Protein AF-A0A2E4YD43-F1 (afdb_monomer)

Solvent-accessible surface area (backbone atoms only — not comparable to full-atom values): 19820 Å² total; per-residue (Å²): 136,86,77,84,80,78,84,75,69,77,67,70,71,55,86,90,50,73,43,53,48,44,67,44,98,88,57,30,38,41,36,34,42,79,81,49,29,38,37,33,23,40,55,56,93,93,61,56,29,66,39,36,38,28,40,54,85,70,45,38,37,40,32,39,45,65,56,84,94,61,29,31,31,45,36,38,34,40,78,85,52,32,35,37,35,28,39,85,44,89,84,43,54,62,62,27,39,68,38,38,33,43,37,73,81,54,33,33,40,34,40,39,74,56,88,95,44,54,17,62,39,35,36,38,38,70,90,45,32,30,43,30,33,49,64,55,45,95,59,56,41,71,40,35,38,42,37,64,94,80,40,35,33,37,34,36,40,66,49,98,85,69,48,79,40,70,41,31,39,36,35,30,88,76,13,34,37,34,41,46,43,70,41,79,41,94,48,101,77,67,58,73,40,80,69,50,71,49,81,39,86,45,81,70,45,78,53,91,76,74,81,53,58,58,64,53,54,51,51,50,53,50,51,52,54,53,52,61,55,54,69,73,62,65,76,76,74,92,65,84,72,78,78,77,76,74,63,73,84,77,53,83,72,58,68,80,60,73,86,73,82,84,81,76,94,74,81,92,74,86,88,73,81,80,63,59,67,58,52,52,55,51,54,54,52,57,55,53,54,53,52,55,52,51,53,51,52,51,54,56,50,65,75,64,59,79,86,85,74,82,90,75,90,77,83,90,80,88,77,83,90,80,78,88,82,89,81,87,90,134

Secondary structure (DSSP, 8-state):
-PPPP---------TTS--EEEE-TTS-EEEE-TTS-EEEEESSTTS-EEEEEE-TTS--EEEEES-GGG-EEEEEE-TTS-EEEEE--SS-TTT-EEEEEE-TTS-EEEEES-TTSPEEEEEE-TTS-EEEEESSTT--EEEEEEETTTTEEEEEEE-TTS-EEEEEEEEGGGTEEEEEEEE---STT---EEEEEEEEE---PPPTTSS--HHHHHHHHHHHHHHHHHHH----TT------------TTTTTTTTT-------PPPP---THHHHHHHHHHHHHHHHHHHHHHHHHHHHTTS-------------------------

pLDDT: mean 76.76, std 18.55, range [37.72, 97.31]

Mean predicted aligned error: 15.14 Å

Sequence (330 aa):
MVRPTRNSGSADVDTAAALCRIEMADGTLRVEESDGRVNIYAGPRNQRRRIRSEAANGIEVHFYTGPAPARRYLMSRKDNGTIEFFLPSETYRVNGMRFYSEWPNGRVDVFGGPENRRSCVYSIHPNGHRDHYTGEAGKEVRTRIDLPEDGIVQILARNDCGVEVVEETWLLRQGVRRVHDWKSAGSWRGLPRLAEYKDFAMPKSEPEWVAGSRATKLAALRKEYEQAWKVDVKPDGANTAPTLDLEPILHEREWMHAKGRRRHALLPLPRHPLGVRARKSARKRARLTRRAHAQKQCRTRCARAPTQAKAATRCPRLRPSKSSKSSFGG

Structure (mmCIF, N/CA/C/O backbone):
data_AF-A0A2E4YD43-F1
#
_entry.id   AF-A0A2E4YD43-F1
#
loop_
_atom_site.group_PDB
_atom_site.id
_atom_site.type_symbol
_atom_site.label_atom_id
_atom_site.label_alt_id
_atom_site.label_comp_id
_atom_site.label_asym_id
_atom_site.label_entity_id
_atom_site.label_seq_id
_atom_site.pdbx_PDB_ins_code
_atom_site.Cartn_x
_atom_site.Cartn_y
_atom_site.Cartn_z
_atom_site.occupancy
_atom_site.B_iso_or_equiv
_atom_site.auth_seq_id
_atom_site.auth_comp_id
_atom_site.auth_asym_id
_atom_site.auth_atom_id
_atom_site.pdbx_PDB_model_num
ATOM 1 N N . MET A 1 1 ? -5.548 -15.129 56.585 1.00 49.59 1 MET A N 1
ATOM 2 C CA . MET A 1 1 ? -6.199 -15.675 55.373 1.00 49.59 1 MET A CA 1
ATOM 3 C C . MET A 1 1 ? -6.966 -14.548 54.695 1.00 49.59 1 MET A C 1
ATOM 5 O O . MET A 1 1 ? -7.995 -14.136 55.211 1.00 49.59 1 MET A O 1
ATOM 9 N N . VAL A 1 2 ? -6.428 -13.988 53.611 1.00 43.28 2 VAL A N 1
ATOM 10 C CA . VAL A 1 2 ? -7.074 -12.903 52.852 1.00 43.28 2 VAL A CA 1
ATOM 11 C C . VAL A 1 2 ? -8.029 -13.546 51.847 1.00 43.28 2 VAL A C 1
ATOM 13 O O . VAL A 1 2 ? -7.603 -14.356 51.028 1.00 43.28 2 VAL A O 1
ATOM 16 N N . ARG A 1 3 ? -9.329 -13.253 51.957 1.00 44.12 3 ARG A N 1
ATOM 17 C CA . ARG A 1 3 ? -10.341 -13.735 51.007 1.00 44.12 3 ARG A CA 1
ATOM 18 C C . ARG A 1 3 ? -10.212 -12.948 49.695 1.00 44.12 3 ARG A C 1
ATOM 20 O O . ARG A 1 3 ? -10.135 -11.723 49.764 1.00 44.12 3 ARG A O 1
ATOM 27 N N . PRO A 1 4 ? -10.219 -13.600 48.520 1.00 50.28 4 PRO A N 1
ATOM 28 C CA . PRO A 1 4 ? -10.263 -12.889 47.250 1.00 50.28 4 PRO A CA 1
ATOM 29 C C . PRO A 1 4 ? -11.614 -12.178 47.117 1.00 50.28 4 PRO A C 1
ATOM 31 O O . PRO A 1 4 ? -12.674 -12.802 47.212 1.00 50.28 4 PRO A O 1
ATOM 34 N N . THR A 1 5 ? -11.580 -10.862 46.929 1.00 47.81 5 THR A N 1
ATOM 35 C CA . THR A 1 5 ? -12.753 -10.057 46.595 1.00 47.81 5 THR A CA 1
ATOM 36 C C . THR A 1 5 ? -13.235 -10.446 45.202 1.00 47.81 5 THR A C 1
ATOM 38 O O . THR A 1 5 ? -12.522 -10.347 44.205 1.00 47.81 5 THR A O 1
ATOM 41 N N . ARG A 1 6 ? -14.461 -10.963 45.147 1.00 46.56 6 ARG A N 1
ATOM 42 C CA . ARG A 1 6 ? -15.144 -11.354 43.918 1.00 46.56 6 ARG A CA 1
ATOM 43 C C . ARG A 1 6 ? -15.565 -10.062 43.211 1.00 46.56 6 ARG A C 1
ATOM 45 O O . ARG A 1 6 ? -16.526 -9.432 43.634 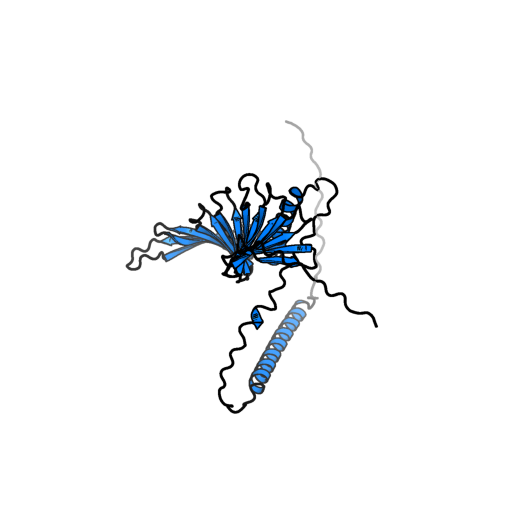1.00 46.56 6 ARG A O 1
ATOM 52 N N . ASN A 1 7 ? -14.830 -9.652 42.178 1.00 42.38 7 ASN A N 1
ATOM 53 C CA . ASN A 1 7 ? -15.243 -8.561 41.292 1.00 42.38 7 ASN A CA 1
ATOM 54 C C . ASN A 1 7 ? -16.511 -8.994 40.540 1.00 42.38 7 ASN A C 1
ATOM 56 O O . ASN A 1 7 ? -16.444 -9.680 39.522 1.00 42.38 7 ASN A O 1
ATOM 60 N N . SER A 1 8 ? -17.675 -8.647 41.083 1.00 50.16 8 SER A N 1
ATOM 61 C CA . SER A 1 8 ? -18.975 -8.796 40.438 1.00 50.16 8 SER A CA 1
ATOM 62 C C . SER A 1 8 ? -19.184 -7.624 39.481 1.00 50.16 8 SER A C 1
ATOM 64 O O . SER A 1 8 ? -19.692 -6.579 39.885 1.00 50.16 8 SER A O 1
ATOM 66 N N . GLY A 1 9 ? -18.769 -7.771 38.222 1.00 54.00 9 GLY A N 1
ATOM 67 C CA . GLY A 1 9 ? -19.248 -6.875 37.169 1.00 54.00 9 GLY A CA 1
ATOM 68 C C . GLY A 1 9 ? -20.772 -6.995 37.088 1.00 54.00 9 GLY A C 1
ATOM 69 O O . GLY A 1 9 ? -21.282 -8.100 36.900 1.00 54.00 9 GLY A O 1
ATOM 70 N N . SER A 1 10 ? -21.503 -5.899 37.306 1.00 55.56 10 SER A N 1
ATOM 71 C CA . SER A 1 10 ? -22.963 -5.884 37.185 1.00 55.56 10 SER A CA 1
ATOM 72 C C . SER A 1 10 ? -23.345 -5.904 35.708 1.00 55.56 10 SER A C 1
ATOM 74 O O . SER A 1 10 ? -23.049 -4.964 34.971 1.00 55.56 10 SER A O 1
ATOM 76 N N . ALA A 1 11 ? -23.993 -6.978 35.268 1.00 55.88 11 ALA A N 1
ATOM 77 C CA . ALA A 1 11 ? -24.622 -7.037 33.958 1.00 55.88 11 ALA A CA 1
ATOM 78 C C . ALA A 1 11 ? -26.039 -6.454 34.072 1.00 55.88 11 ALA A C 1
ATOM 80 O O . ALA A 1 11 ? -26.976 -7.170 34.420 1.00 55.88 11 ALA A O 1
ATOM 81 N N . ASP A 1 12 ? -26.191 -5.155 33.812 1.00 56.50 12 ASP A N 1
ATOM 82 C CA . ASP A 1 12 ? -27.512 -4.549 33.628 1.00 56.50 12 ASP A CA 1
ATOM 83 C C . ASP A 1 12 ? -28.036 -4.976 32.249 1.00 56.50 12 ASP A C 1
ATOM 85 O O . ASP A 1 12 ? -27.592 -4.477 31.210 1.00 56.50 12 ASP A O 1
ATOM 89 N N . VAL A 1 13 ? -28.938 -5.959 32.230 1.00 53.41 13 VAL A N 1
ATOM 90 C CA . VAL A 1 13 ? -29.589 -6.440 31.006 1.00 53.41 13 VAL A CA 1
ATOM 91 C C . VAL A 1 13 ? -30.807 -5.555 30.734 1.00 53.41 13 VAL A C 1
ATOM 93 O O . VAL A 1 13 ? -31.875 -5.760 31.306 1.00 53.41 13 VAL A O 1
ATOM 96 N N . ASP A 1 14 ? -30.655 -4.556 29.861 1.00 55.62 14 ASP A N 1
ATOM 97 C CA . ASP A 1 14 ? -31.784 -3.791 29.316 1.00 55.62 14 ASP A CA 1
ATOM 98 C C . ASP A 1 14 ? -32.603 -4.708 28.386 1.00 55.62 14 ASP A C 1
ATOM 100 O O . ASP A 1 14 ? -32.321 -4.836 27.199 1.00 55.62 14 ASP A O 1
ATOM 104 N N . THR A 1 15 ? -33.633 -5.366 28.919 1.00 57.47 15 THR A N 1
ATOM 105 C CA . THR A 1 15 ? -34.428 -6.405 28.225 1.00 57.47 15 THR A CA 1
ATOM 106 C C . THR A 1 15 ? -35.133 -5.949 26.930 1.00 57.47 15 THR A C 1
ATOM 108 O O . THR A 1 15 ? -35.642 -6.783 26.188 1.00 57.47 15 THR A O 1
ATOM 111 N N . ALA A 1 16 ? -35.180 -4.646 26.631 1.00 60.47 16 ALA A N 1
ATOM 112 C CA . ALA A 1 16 ? -35.880 -4.098 25.462 1.00 60.47 16 ALA A CA 1
ATOM 113 C C . ALA A 1 16 ? -35.041 -4.078 24.167 1.00 60.47 16 ALA A C 1
ATOM 115 O O . ALA A 1 16 ? -35.589 -3.932 23.077 1.00 60.47 16 ALA A O 1
ATOM 116 N N . ALA A 1 17 ? -33.725 -4.257 24.260 1.00 60.78 17 ALA A N 1
ATOM 117 C CA . ALA A 1 17 ? -32.849 -4.459 23.114 1.00 60.78 17 ALA A CA 1
ATOM 118 C C . ALA A 1 17 ? -31.843 -5.522 23.535 1.00 60.78 17 ALA A C 1
ATOM 120 O O . ALA A 1 17 ? -31.172 -5.321 24.538 1.00 60.78 17 ALA A O 1
ATOM 121 N N . ALA A 1 18 ? -31.759 -6.649 22.826 1.00 73.31 18 ALA A N 1
ATOM 122 C CA . ALA A 1 18 ? -30.857 -7.763 23.136 1.00 73.31 18 ALA A CA 1
ATOM 123 C C . ALA A 1 18 ? -29.371 -7.361 22.991 1.00 73.31 18 ALA A C 1
ATOM 125 O O . ALA A 1 18 ? -28.672 -7.808 22.088 1.00 73.31 18 ALA A O 1
ATOM 126 N N . LEU A 1 19 ? -28.917 -6.462 23.861 1.00 86.06 19 LEU A N 1
ATOM 127 C CA . LEU A 1 19 ? -27.582 -5.906 23.942 1.00 86.06 19 LEU A CA 1
ATOM 128 C C . LEU A 1 19 ? -26.945 -6.460 25.208 1.00 86.06 19 LEU A C 1
ATOM 130 O O . LEU A 1 19 ? -27.353 -6.117 26.320 1.00 86.06 19 LEU A O 1
ATOM 134 N N . CYS A 1 20 ? -25.929 -7.302 25.053 1.00 90.00 20 CYS A N 1
ATOM 135 C CA . CYS A 1 20 ? -25.127 -7.713 26.196 1.00 90.00 20 CYS A CA 1
ATOM 136 C C . CYS A 1 20 ? -24.107 -6.610 26.490 1.00 90.00 20 CYS A C 1
ATOM 138 O O . CYS A 1 20 ? -23.292 -6.260 25.633 1.00 90.00 20 CYS A O 1
ATOM 140 N N . ARG A 1 21 ? -24.163 -6.033 27.694 1.00 93.25 21 ARG A N 1
ATOM 141 C CA . ARG A 1 21 ? -23.202 -5.030 28.167 1.00 93.25 21 ARG A CA 1
ATOM 142 C C . ARG A 1 21 ? -22.300 -5.656 29.220 1.00 93.25 21 ARG A C 1
ATOM 144 O O . ARG A 1 21 ? -22.779 -6.131 30.245 1.00 93.25 21 ARG A O 1
ATOM 151 N N . ILE A 1 22 ? -20.996 -5.633 28.966 1.00 94.25 22 ILE A N 1
ATOM 152 C CA . ILE A 1 22 ? -19.981 -6.205 29.850 1.00 94.25 22 ILE A CA 1
ATOM 153 C C . ILE A 1 22 ? -18.945 -5.122 30.141 1.00 94.25 22 ILE A C 1
ATOM 155 O O . ILE A 1 22 ? -18.231 -4.668 29.244 1.00 94.25 22 ILE A O 1
ATOM 159 N N . GLU A 1 23 ? -18.863 -4.693 31.399 1.00 94.50 23 GLU A N 1
ATOM 160 C CA . GLU A 1 23 ? -17.783 -3.822 31.864 1.00 94.50 23 GLU A CA 1
ATOM 161 C C . GLU A 1 23 ? -16.542 -4.664 32.177 1.00 94.50 23 GLU A C 1
ATOM 163 O O . GLU A 1 23 ? -16.602 -5.633 32.936 1.00 94.50 23 GLU A O 1
ATOM 168 N N . MET A 1 24 ? -15.419 -4.318 31.553 1.00 93.19 24 MET A N 1
ATOM 169 C CA . MET A 1 24 ? -14.144 -5.011 31.717 1.00 93.19 24 MET A CA 1
ATOM 170 C C . MET A 1 24 ? -13.334 -4.387 32.864 1.00 93.19 24 MET A C 1
ATOM 172 O O . MET A 1 24 ? -13.547 -3.238 33.253 1.00 93.19 24 MET A O 1
ATOM 176 N N . ALA A 1 25 ? -12.388 -5.148 33.424 1.00 90.44 25 ALA A N 1
ATOM 177 C CA . ALA A 1 25 ? -11.594 -4.723 34.585 1.00 90.44 25 ALA A CA 1
ATOM 178 C C . ALA A 1 25 ? -10.697 -3.498 34.316 1.00 90.44 25 ALA A C 1
ATOM 180 O O . ALA A 1 25 ? -10.315 -2.799 35.249 1.00 90.44 25 ALA A O 1
ATOM 181 N N . ASP A 1 26 ? -10.381 -3.228 33.049 1.00 90.00 26 ASP A N 1
ATOM 182 C CA . ASP A 1 26 ? -9.635 -2.052 32.590 1.00 90.00 26 ASP A CA 1
ATOM 183 C C . ASP A 1 26 ? -10.521 -0.797 32.416 1.00 90.00 26 ASP A C 1
ATOM 185 O O . ASP A 1 26 ? -10.052 0.243 31.951 1.00 90.00 26 ASP A O 1
ATOM 189 N N . GLY A 1 27 ? -11.808 -0.880 32.777 1.00 90.00 27 GLY A N 1
ATOM 190 C CA . GLY A 1 27 ? -12.779 0.208 32.667 1.00 90.00 27 GLY A CA 1
ATOM 191 C C . GLY A 1 27 ? -13.382 0.383 31.271 1.00 90.00 27 GLY A C 1
ATOM 192 O O . GLY A 1 27 ? -14.183 1.301 31.057 1.00 90.00 27 GLY A O 1
ATOM 193 N N . THR A 1 28 ? -13.035 -0.476 30.311 1.00 93.50 28 THR A N 1
ATOM 194 C CA . THR A 1 28 ? -13.671 -0.472 28.992 1.00 93.50 28 THR A CA 1
ATOM 195 C C . THR A 1 28 ? -15.032 -1.175 29.024 1.00 93.50 28 THR A C 1
ATOM 197 O O . THR A 1 28 ? -15.320 -2.014 29.876 1.00 93.50 28 THR A O 1
ATOM 200 N N . LEU A 1 29 ? -15.914 -0.799 28.098 1.00 95.12 29 LEU A N 1
ATOM 201 C CA . LEU A 1 29 ? -17.241 -1.388 27.934 1.00 95.12 29 LEU A CA 1
ATOM 202 C C . LEU A 1 29 ? -17.284 -2.173 26.629 1.00 95.12 29 LEU A C 1
ATOM 204 O O . LEU A 1 29 ? -17.131 -1.589 25.555 1.00 95.12 29 LEU A O 1
ATOM 208 N N . ARG A 1 30 ? -17.570 -3.467 26.726 1.00 95.81 30 ARG A N 1
ATOM 209 C CA . ARG A 1 30 ? -17.915 -4.326 25.595 1.00 95.81 30 ARG A CA 1
ATOM 210 C C . ARG A 1 30 ? -19.437 -4.354 25.448 1.00 95.81 30 ARG A C 1
ATOM 212 O O . ARG A 1 30 ? -20.149 -4.646 26.405 1.00 95.81 30 ARG A O 1
ATOM 219 N N . VAL A 1 31 ? -19.921 -4.022 24.257 1.00 95.31 31 VAL A N 1
ATOM 220 C CA . VAL A 1 31 ? -21.336 -4.090 23.878 1.00 95.31 31 VAL A CA 1
ATOM 221 C C . VAL A 1 31 ? -21.461 -5.073 22.728 1.00 95.31 31 VAL A C 1
ATOM 223 O O . VAL A 1 31 ? -20.879 -4.842 21.668 1.00 95.31 31 VAL A O 1
ATOM 226 N N . GLU A 1 32 ? -22.202 -6.150 22.942 1.00 95.62 32 GLU A N 1
ATOM 227 C CA . GLU A 1 32 ? -22.534 -7.123 21.902 1.00 95.62 32 GLU A CA 1
ATOM 228 C C . GLU A 1 32 ? -23.944 -6.838 21.392 1.00 95.62 32 GLU A C 1
ATOM 230 O O . GLU A 1 32 ? -24.893 -6.778 22.176 1.00 95.62 32 GLU A O 1
ATOM 235 N N . GLU A 1 33 ? -24.057 -6.605 20.089 1.00 94.88 33 GLU A N 1
ATOM 236 C CA . GLU A 1 33 ? -25.322 -6.400 19.391 1.00 94.88 33 GLU A CA 1
ATOM 237 C C . GLU A 1 33 ? -25.958 -7.745 19.016 1.00 94.88 33 GLU A C 1
ATOM 239 O O . GLU A 1 33 ? -25.288 -8.774 18.922 1.00 94.88 33 GLU A O 1
ATOM 244 N N . SER A 1 34 ? -27.271 -7.745 18.780 1.00 92.62 34 SER A N 1
ATOM 245 C CA . SER A 1 34 ? -28.026 -8.957 18.437 1.00 92.62 34 SER A CA 1
ATOM 246 C C . SER A 1 34 ? -27.611 -9.586 17.103 1.00 92.62 34 SER A C 1
ATOM 248 O O . SER A 1 34 ? -27.851 -10.772 16.885 1.00 92.62 34 SER A O 1
ATOM 250 N N . ASP A 1 35 ? -26.973 -8.813 16.222 1.00 92.38 35 ASP A N 1
ATOM 251 C CA . ASP A 1 35 ? -26.389 -9.293 14.968 1.00 92.38 35 ASP A CA 1
ATOM 252 C C . ASP A 1 35 ? -25.016 -9.963 15.163 1.00 92.38 35 ASP A C 1
ATOM 254 O O . ASP A 1 35 ? -24.448 -10.475 14.201 1.00 92.38 35 ASP A O 1
ATOM 258 N N . GLY A 1 36 ? -24.492 -9.984 16.394 1.00 93.38 36 GLY A N 1
ATOM 259 C CA . GLY A 1 36 ? -23.189 -10.529 16.759 1.00 93.38 36 GLY A CA 1
ATOM 260 C C . GLY A 1 36 ? -22.041 -9.522 16.674 1.00 93.38 36 GLY A C 1
ATOM 261 O O . GLY A 1 36 ? -20.907 -9.882 16.995 1.00 93.38 36 GLY A O 1
ATOM 262 N N . ARG A 1 37 ? -22.279 -8.270 16.255 1.00 95.00 37 ARG A N 1
ATOM 263 C CA . ARG A 1 37 ? -21.234 -7.237 16.265 1.00 95.00 37 ARG A CA 1
ATOM 264 C C . ARG A 1 37 ? -20.813 -6.907 17.686 1.00 95.00 37 ARG A C 1
ATOM 266 O O . ARG A 1 37 ? -21.635 -6.782 18.591 1.00 95.00 37 ARG A O 1
ATOM 273 N N . VAL A 1 38 ? -19.516 -6.688 17.865 1.00 95.69 38 VAL A N 1
ATOM 274 C CA . VAL A 1 38 ? -18.936 -6.338 19.163 1.00 95.69 38 VAL A CA 1
ATOM 275 C C . VAL A 1 38 ? -18.331 -4.950 19.083 1.00 95.69 38 VAL A C 1
ATOM 277 O O . VAL A 1 38 ? -17.386 -4.704 18.339 1.00 95.69 38 VAL A O 1
ATOM 280 N N . ASN A 1 39 ? -18.830 -4.026 19.893 1.00 95.50 39 ASN A N 1
ATOM 281 C CA . ASN A 1 39 ? -18.273 -2.688 20.025 1.00 95.50 39 ASN A CA 1
ATOM 282 C C . ASN A 1 39 ? -17.577 -2.544 21.376 1.00 95.50 39 ASN A C 1
ATOM 284 O O . ASN A 1 39 ? -18.158 -2.831 22.420 1.00 95.50 39 ASN A O 1
ATOM 288 N N . ILE A 1 40 ? -16.343 -2.050 21.366 1.00 95.25 40 ILE A N 1
ATOM 289 C CA . ILE A 1 40 ? -15.571 -1.771 22.577 1.00 95.25 40 ILE A CA 1
ATOM 290 C C . ILE A 1 40 ? -15.428 -0.261 22.722 1.00 95.25 40 ILE A C 1
ATOM 292 O O . ILE A 1 40 ? -14.997 0.442 21.799 1.00 95.25 40 ILE A O 1
ATOM 296 N N . TYR A 1 41 ? -15.780 0.232 23.903 1.00 94.44 41 TYR A N 1
ATOM 297 C CA . TYR A 1 41 ? -15.721 1.635 24.270 1.00 94.44 41 TYR A CA 1
ATOM 298 C C . TYR A 1 41 ? -14.741 1.852 25.421 1.00 94.44 41 TYR A C 1
ATOM 300 O O . TYR A 1 41 ? -14.691 1.056 26.351 1.00 94.44 41 TYR A O 1
ATOM 308 N N . ALA A 1 42 ? -14.013 2.963 25.397 1.00 92.00 42 ALA A N 1
ATOM 309 C CA . ALA A 1 42 ? -13.119 3.379 26.474 1.00 92.00 42 ALA A CA 1
ATOM 310 C C . ALA A 1 42 ? -13.462 4.789 26.964 1.00 92.00 42 ALA A C 1
ATOM 312 O O . ALA A 1 42 ? -14.020 5.594 26.216 1.00 92.00 42 ALA A O 1
ATOM 313 N N . GLY A 1 43 ? -13.094 5.093 28.207 1.00 90.00 43 GLY A N 1
ATOM 314 C CA . GLY A 1 43 ? -13.324 6.385 28.854 1.00 90.00 43 GLY A CA 1
ATOM 315 C C . GLY A 1 43 ? -14.391 6.342 29.958 1.00 90.00 43 GLY A C 1
ATOM 316 O O . GLY A 1 43 ? -15.026 5.305 30.165 1.00 90.00 43 GLY A O 1
ATOM 317 N N . PRO A 1 44 ? -14.593 7.464 30.675 1.00 88.25 44 PRO A N 1
ATOM 318 C CA . PRO A 1 44 ? -15.570 7.573 31.761 1.00 88.25 44 PRO A CA 1
ATOM 319 C C . PRO A 1 44 ? -16.980 7.186 31.306 1.00 88.25 44 PRO A C 1
ATOM 321 O O . PRO A 1 44 ? -17.323 7.416 30.149 1.00 88.25 44 PRO A O 1
ATOM 324 N N . ARG A 1 45 ? -17.825 6.670 32.211 1.00 85.69 45 ARG A N 1
ATOM 325 C CA . ARG A 1 45 ? -19.175 6.134 31.914 1.00 85.69 45 ARG A CA 1
ATOM 326 C C . ARG A 1 45 ? -20.016 7.021 30.978 1.00 85.69 45 ARG A C 1
ATOM 328 O O . ARG A 1 45 ? -20.646 6.499 30.066 1.00 85.69 45 ARG A O 1
ATOM 335 N N . ASN A 1 46 ? -19.938 8.344 31.137 1.00 85.62 46 ASN A N 1
ATOM 336 C CA . ASN A 1 46 ? -20.707 9.329 30.359 1.00 85.62 46 ASN A CA 1
ATOM 337 C C . ASN A 1 46 ? -19.941 9.939 29.166 1.00 85.62 46 ASN A C 1
ATOM 339 O O . ASN A 1 46 ? -20.462 10.795 28.461 1.00 85.62 46 ASN A O 1
ATOM 343 N N . GLN A 1 47 ? -18.692 9.528 28.948 1.00 86.44 47 GLN A N 1
ATOM 344 C CA . GLN A 1 47 ? -17.798 10.007 27.885 1.00 86.44 47 GLN A CA 1
ATOM 345 C C . GLN A 1 47 ? -17.153 8.836 27.125 1.00 86.44 47 GLN A C 1
ATOM 347 O O . GLN A 1 47 ? -16.088 8.970 26.516 1.00 86.44 47 GLN A O 1
ATOM 352 N N . ARG A 1 48 ? -17.794 7.663 27.172 1.00 89.56 48 ARG A N 1
ATOM 353 C CA . ARG A 1 48 ? -17.338 6.452 26.494 1.00 89.56 48 ARG A CA 1
ATOM 354 C C . ARG A 1 48 ? -17.247 6.702 24.988 1.00 89.56 48 ARG A C 1
ATOM 356 O O . ARG A 1 48 ? -18.233 7.011 24.320 1.00 89.56 48 ARG A O 1
ATOM 363 N N . ARG A 1 49 ? -16.053 6.524 24.429 1.00 89.31 49 ARG A N 1
ATOM 364 C CA . ARG A 1 49 ? -15.792 6.578 22.986 1.00 89.31 49 ARG A CA 1
ATOM 365 C C . ARG A 1 49 ? -15.565 5.171 22.458 1.00 89.31 49 ARG A C 1
ATOM 367 O O . ARG A 1 49 ? -14.833 4.403 23.068 1.00 89.31 49 ARG A O 1
ATOM 374 N N . ARG A 1 50 ? -16.178 4.836 21.321 1.00 91.31 50 ARG A N 1
ATOM 375 C CA . ARG A 1 50 ? -15.906 3.579 20.616 1.00 91.31 50 ARG A CA 1
ATOM 376 C C . ARG A 1 50 ? -14.456 3.619 20.155 1.00 91.31 50 ARG A C 1
ATOM 378 O O . ARG A 1 50 ? -14.091 4.557 19.454 1.00 91.31 50 ARG A O 1
ATOM 385 N N . ILE A 1 51 ? -13.668 2.641 20.575 1.00 92.19 51 ILE A N 1
ATOM 386 C CA . ILE A 1 51 ? -12.255 2.495 20.198 1.00 92.19 51 ILE A CA 1
ATOM 387 C C . ILE A 1 5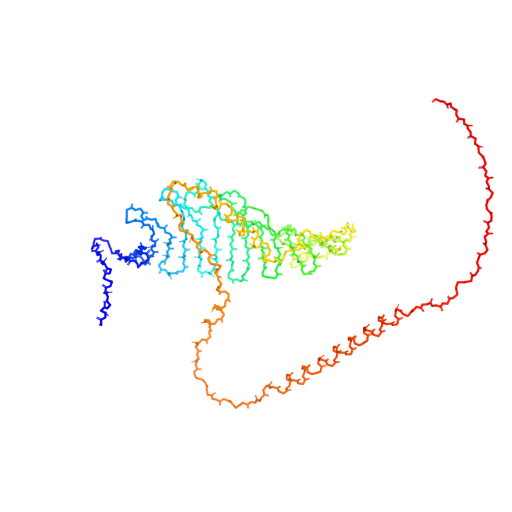1 ? -12.048 1.321 19.246 1.00 92.19 51 ILE A C 1
ATOM 389 O O . ILE A 1 51 ? -11.102 1.328 18.463 1.00 92.19 51 ILE A O 1
ATOM 393 N N . ARG A 1 52 ? -12.954 0.339 19.278 1.00 93.88 52 ARG A N 1
ATOM 394 C CA . ARG A 1 52 ? -12.907 -0.846 18.429 1.00 93.88 52 ARG A CA 1
ATOM 395 C C . ARG A 1 52 ? -14.316 -1.323 18.092 1.00 93.88 52 ARG A C 1
ATOM 397 O O . ARG A 1 52 ? -15.224 -1.206 18.912 1.00 93.88 52 ARG A O 1
ATOM 404 N N . SER A 1 53 ? -14.501 -1.814 16.876 1.00 93.25 53 SER A N 1
ATOM 405 C CA . SER A 1 53 ? -15.735 -2.455 16.415 1.00 93.25 53 SER A CA 1
ATOM 406 C C . SER A 1 53 ? -15.354 -3.701 15.634 1.00 93.25 53 SER A C 1
ATOM 408 O O . SER A 1 53 ? -14.495 -3.627 14.758 1.00 93.25 53 SER A O 1
ATOM 410 N N . GLU A 1 54 ? -15.947 -4.828 15.990 1.00 94.44 54 GLU A N 1
ATOM 411 C CA . GLU A 1 54 ? -15.743 -6.127 15.367 1.00 94.44 54 GLU A CA 1
ATOM 412 C C . GLU A 1 54 ? -17.040 -6.537 14.680 1.00 94.44 54 GLU A C 1
ATOM 414 O O . GLU A 1 54 ? -18.121 -6.470 15.273 1.00 94.44 54 GLU A O 1
ATOM 419 N N . ALA A 1 55 ? -16.935 -6.966 13.427 1.00 92.81 55 ALA A N 1
ATOM 420 C CA . ALA A 1 55 ? -18.052 -7.575 12.727 1.00 92.81 55 ALA A CA 1
ATOM 421 C C . ALA A 1 55 ? -18.463 -8.895 13.399 1.00 92.81 55 ALA A C 1
ATOM 423 O O . ALA A 1 55 ? -17.676 -9.519 14.106 1.00 92.81 55 ALA A O 1
ATOM 424 N N . ALA A 1 56 ? -19.683 -9.355 13.123 1.00 91.56 56 ALA A N 1
ATOM 425 C CA . ALA A 1 56 ? -20.243 -10.575 13.708 1.00 91.56 56 ALA A CA 1
ATOM 426 C C . ALA A 1 56 ? -19.426 -11.846 13.435 1.00 91.56 56 ALA A C 1
ATOM 428 O O . ALA A 1 56 ? -19.434 -12.794 14.214 1.00 91.56 56 ALA A O 1
ATOM 429 N N . ASN A 1 57 ? -18.686 -11.865 12.327 1.00 88.31 57 ASN A N 1
ATOM 430 C CA . ASN A 1 57 ? -17.770 -12.957 12.015 1.00 88.31 57 ASN A CA 1
ATOM 431 C C . ASN A 1 57 ? -16.500 -12.942 12.895 1.00 88.31 57 ASN A C 1
ATOM 433 O O . ASN A 1 57 ? -15.753 -13.917 12.889 1.00 88.31 57 ASN A O 1
ATOM 437 N N . GLY A 1 58 ? -16.247 -11.860 13.639 1.00 82.81 58 GLY A N 1
ATOM 438 C CA . GLY A 1 58 ? -15.029 -11.617 14.418 1.00 82.81 58 GLY A CA 1
ATOM 439 C C . GLY A 1 58 ? -13.807 -11.296 13.558 1.00 82.81 58 GLY A C 1
ATOM 440 O O . GLY A 1 58 ? -12.683 -11.254 14.057 1.00 82.81 58 GLY A O 1
ATOM 441 N N . ILE A 1 59 ? -14.008 -11.119 12.253 1.00 83.25 59 ILE A N 1
ATOM 442 C CA . ILE A 1 59 ? -12.929 -11.064 11.280 1.00 83.25 59 ILE A CA 1
ATOM 443 C C . ILE A 1 59 ? -12.606 -9.618 10.895 1.00 83.25 59 ILE A C 1
ATOM 445 O O . ILE A 1 59 ? -11.433 -9.239 10.863 1.00 83.25 59 ILE A O 1
ATOM 449 N N . GLU A 1 60 ? -13.631 -8.816 10.605 1.00 90.06 60 GLU A N 1
ATOM 450 C CA . GLU A 1 60 ? -13.430 -7.403 10.302 1.00 90.06 60 GLU A CA 1
ATOM 451 C C . GLU A 1 60 ? -13.344 -6.595 11.597 1.00 90.06 60 GLU A C 1
ATOM 453 O O . GLU A 1 60 ? -14.260 -6.637 12.418 1.00 90.06 60 GLU A O 1
ATOM 458 N N . VAL A 1 61 ? -12.236 -5.877 11.795 1.00 90.19 61 VAL A N 1
ATOM 459 C CA . VAL A 1 61 ? -11.996 -5.083 13.010 1.00 90.19 61 VAL A CA 1
ATOM 460 C C . VAL A 1 61 ? -11.622 -3.660 12.630 1.00 90.19 61 VAL A C 1
ATOM 462 O O . VAL A 1 61 ? -10.617 -3.443 11.954 1.00 90.19 61 VAL A O 1
ATOM 465 N N . HIS A 1 62 ? -12.395 -2.687 13.102 1.00 89.44 62 HIS A N 1
ATOM 466 C CA . HIS A 1 62 ? -12.128 -1.262 12.923 1.00 89.44 62 HIS A CA 1
ATOM 467 C C . HIS A 1 62 ? -11.634 -0.639 14.220 1.00 89.44 62 HIS A C 1
ATOM 469 O O . HIS A 1 62 ? -12.232 -0.852 15.275 1.00 89.44 62 HIS A O 1
ATOM 475 N N . PHE A 1 63 ? -10.591 0.177 14.124 1.00 88.50 63 PHE A N 1
ATOM 476 C CA . PHE A 1 63 ? -10.048 0.960 15.228 1.00 88.50 63 PHE A CA 1
ATOM 477 C C . PHE A 1 63 ? -10.369 2.431 15.027 1.00 88.50 63 PHE A C 1
ATOM 479 O O . PHE A 1 63 ? -10.265 2.949 13.914 1.00 88.50 63 PHE A O 1
ATOM 486 N N . TYR A 1 64 ? -10.733 3.100 16.114 1.00 85.81 64 TYR A N 1
ATOM 487 C CA . TYR A 1 64 ? -11.198 4.478 16.081 1.00 85.81 64 TYR A CA 1
ATOM 488 C C . TYR A 1 64 ? -10.410 5.359 17.042 1.00 85.81 64 TYR A C 1
ATOM 490 O O . TYR A 1 64 ? -10.038 4.932 18.135 1.00 85.81 64 TYR A O 1
ATOM 498 N N . THR A 1 65 ? -10.242 6.622 16.665 1.00 84.12 65 THR A N 1
ATOM 499 C CA . THR A 1 65 ? -9.697 7.672 17.533 1.00 84.12 65 THR A CA 1
ATOM 500 C C . THR A 1 65 ? -10.528 8.953 17.425 1.00 84.12 65 THR A C 1
ATOM 502 O O . THR A 1 65 ? -11.336 9.094 16.506 1.00 84.12 65 THR A O 1
ATOM 505 N N . GLY A 1 66 ? -10.370 9.860 18.389 1.00 82.06 66 GLY A N 1
ATOM 506 C CA . GLY A 1 66 ? -11.122 11.114 18.490 1.00 82.06 66 GLY A CA 1
ATOM 507 C C . GLY A 1 66 ? -12.463 11.021 19.250 1.00 82.06 66 GLY A C 1
ATOM 508 O O . GLY A 1 66 ? -12.950 9.925 19.566 1.00 82.06 66 GLY A O 1
ATOM 509 N N . PRO A 1 67 ? -13.069 12.175 19.595 1.00 79.38 67 PRO A N 1
ATOM 510 C CA . PRO A 1 67 ? -14.368 12.254 20.270 1.00 79.38 67 PRO A CA 1
ATOM 511 C C . PRO A 1 67 ? -15.515 11.872 19.322 1.00 79.38 67 PRO A C 1
ATOM 513 O O . PRO A 1 67 ? -15.348 11.870 18.111 1.00 79.38 67 PRO A O 1
ATOM 516 N N . ALA A 1 68 ? -16.708 11.569 19.845 1.00 75.25 68 ALA A N 1
ATOM 517 C CA . ALA A 1 68 ? -17.839 11.066 19.048 1.00 75.25 68 ALA A CA 1
ATOM 518 C C . ALA A 1 68 ? -18.151 11.835 17.735 1.00 75.25 68 ALA A C 1
ATOM 520 O O . ALA A 1 68 ? -18.306 11.158 16.718 1.00 75.25 68 ALA A O 1
ATOM 521 N N . PRO A 1 69 ? -18.199 13.186 17.690 1.00 77.75 69 PRO A N 1
ATOM 522 C CA . PRO A 1 69 ? -18.466 13.911 16.439 1.00 77.75 69 PRO A CA 1
ATOM 523 C C . PRO A 1 69 ? -17.266 13.967 15.478 1.00 77.75 69 PRO A C 1
ATOM 525 O O . PRO A 1 69 ? -17.444 14.199 14.282 1.00 77.75 69 PRO A O 1
ATOM 528 N N . ALA A 1 70 ? -16.049 13.747 15.980 1.00 77.56 70 ALA A N 1
ATOM 529 C CA . ALA A 1 70 ? -14.805 13.778 15.212 1.00 77.56 70 ALA A CA 1
ATOM 530 C C . ALA A 1 70 ? -14.109 12.411 15.194 1.00 77.56 70 ALA A C 1
ATOM 532 O O . ALA A 1 70 ? -12.898 12.326 15.017 1.00 77.56 70 ALA A O 1
ATOM 533 N N . ARG A 1 71 ? -14.868 11.330 15.400 1.00 80.69 71 ARG A N 1
ATOM 534 C CA . ARG A 1 71 ? -14.317 9.981 15.415 1.00 80.69 71 ARG A CA 1
ATOM 535 C C . ARG A 1 71 ? -13.812 9.652 14.017 1.00 80.69 71 ARG A C 1
ATOM 537 O O . ARG A 1 71 ? -14.526 9.890 13.051 1.00 80.69 71 ARG A O 1
ATOM 544 N N . ARG A 1 72 ? -12.610 9.100 13.908 1.00 82.44 72 ARG A N 1
ATOM 545 C CA . ARG A 1 72 ? -11.983 8.738 12.631 1.00 82.44 72 ARG A CA 1
ATOM 546 C C . ARG A 1 72 ? -11.490 7.298 12.670 1.00 82.44 72 ARG A C 1
ATOM 548 O O . ARG A 1 72 ? -11.125 6.805 13.740 1.00 82.44 72 ARG A O 1
ATOM 555 N N . TYR A 1 73 ? -11.492 6.634 11.516 1.00 83.69 73 TYR A N 1
ATOM 556 C CA . TYR A 1 73 ? -10.916 5.299 11.366 1.00 83.69 73 TYR A CA 1
ATOM 557 C C . TYR A 1 73 ? -9.402 5.446 11.370 1.00 83.69 73 TYR A C 1
ATOM 559 O O . TYR A 1 73 ? -8.847 6.227 10.606 1.00 83.69 73 TYR A O 1
ATOM 567 N N . LEU A 1 74 ? -8.754 4.696 12.248 1.00 87.69 74 LEU A N 1
ATOM 568 C CA . LEU A 1 74 ? -7.305 4.587 12.307 1.00 87.69 74 LEU A CA 1
ATOM 569 C C . LEU A 1 74 ? -6.859 3.456 11.374 1.00 87.69 74 LEU A C 1
ATOM 571 O O . LEU A 1 74 ? -6.040 3.623 10.474 1.00 87.69 74 LEU A O 1
ATOM 575 N N . MET A 1 75 ? -7.461 2.288 11.576 1.00 92.12 75 MET A N 1
ATOM 576 C CA . MET A 1 75 ? -7.062 1.051 10.930 1.00 92.12 75 MET A CA 1
ATOM 577 C C . MET A 1 75 ? -8.274 0.136 10.760 1.00 92.12 75 MET A C 1
ATOM 579 O O . MET A 1 75 ? -9.163 0.110 11.614 1.00 92.12 75 MET A O 1
ATOM 583 N N . SER A 1 76 ? -8.294 -0.641 9.681 1.00 91.75 76 SER A N 1
ATOM 584 C CA . SER A 1 76 ? -9.237 -1.741 9.478 1.00 91.75 76 SER A CA 1
ATOM 585 C C . SER A 1 76 ? -8.473 -3.023 9.179 1.00 91.75 76 SER A C 1
ATOM 587 O O . SER A 1 76 ? -7.548 -3.021 8.373 1.00 91.75 76 SER A O 1
ATOM 589 N N . ARG A 1 77 ? -8.856 -4.125 9.817 1.00 93.50 77 ARG A N 1
ATOM 590 C CA . ARG A 1 77 ? -8.399 -5.468 9.459 1.00 93.50 77 ARG A CA 1
ATOM 591 C C . ARG A 1 77 ? -9.525 -6.180 8.728 1.00 93.50 77 ARG A C 1
ATOM 593 O O . ARG A 1 77 ? -10.625 -6.227 9.259 1.00 93.50 77 ARG A O 1
ATOM 600 N N . LYS A 1 78 ? -9.235 -6.731 7.552 1.00 92.69 78 LYS A N 1
ATOM 601 C CA . LYS A 1 78 ? -10.164 -7.491 6.707 1.00 92.69 78 LYS A CA 1
ATOM 602 C C . LYS A 1 78 ? -10.036 -8.997 6.912 1.00 92.69 78 LYS A C 1
ATOM 604 O O . LYS A 1 78 ? -9.117 -9.487 7.569 1.00 92.69 78 LYS A O 1
ATOM 609 N N . ASP A 1 79 ? -10.938 -9.731 6.276 1.00 91.00 79 ASP A N 1
ATOM 610 C CA . ASP A 1 79 ? -11.054 -11.185 6.339 1.00 91.00 79 ASP A CA 1
ATOM 611 C C . ASP A 1 79 ? -9.996 -11.993 5.639 1.00 91.00 79 ASP A C 1
ATOM 613 O O . ASP A 1 79 ? -9.534 -13.015 6.151 1.00 91.00 79 ASP A O 1
ATOM 617 N N . ASN A 1 80 ? -9.508 -11.463 4.538 1.00 91.75 80 ASN A N 1
ATOM 618 C CA . ASN A 1 80 ? -8.300 -11.955 3.923 1.00 91.75 80 ASN A CA 1
ATOM 619 C C . ASN A 1 80 ? -7.058 -11.727 4.805 1.00 91.75 80 ASN A C 1
ATOM 621 O O . ASN A 1 80 ? -6.025 -12.309 4.504 1.00 91.75 80 ASN A O 1
ATOM 625 N N . GLY A 1 81 ? -7.142 -10.944 5.890 1.00 92.94 81 GLY A N 1
ATOM 626 C CA . GLY A 1 81 ? -6.028 -10.572 6.762 1.00 92.94 81 GLY A CA 1
ATOM 627 C C . GLY A 1 81 ? -5.307 -9.292 6.338 1.00 92.94 81 GLY A C 1
ATOM 628 O O . GLY A 1 81 ? -4.324 -8.926 6.979 1.00 92.94 81 GLY A O 1
ATOM 629 N N . THR A 1 82 ? -5.775 -8.615 5.285 1.00 95.12 82 THR A N 1
ATOM 630 C CA . THR A 1 82 ? -5.262 -7.307 4.872 1.00 95.12 82 THR A CA 1
ATOM 631 C C . THR A 1 82 ? -5.564 -6.271 5.948 1.00 95.12 82 THR A C 1
ATOM 633 O O . THR A 1 82 ? -6.680 -6.199 6.463 1.00 95.12 82 THR A O 1
ATOM 636 N N . ILE A 1 83 ? -4.566 -5.461 6.275 1.00 94.62 83 ILE A N 1
ATOM 637 C CA . ILE A 1 83 ? -4.675 -4.351 7.215 1.00 94.62 83 ILE A CA 1
ATOM 638 C C . ILE A 1 83 ? -4.624 -3.054 6.413 1.00 94.62 83 ILE A C 1
ATOM 640 O O . ILE A 1 83 ? -3.654 -2.803 5.707 1.00 94.62 83 ILE A O 1
ATOM 644 N N . GLU A 1 84 ? -5.659 -2.230 6.507 1.00 94.50 84 GLU A N 1
ATOM 645 C CA . GLU A 1 84 ? -5.737 -0.917 5.872 1.00 94.50 84 GLU A CA 1
ATOM 646 C C . GLU A 1 84 ? -5.504 0.177 6.913 1.00 94.50 84 GLU A C 1
ATOM 648 O O . GLU A 1 84 ? -6.137 0.176 7.968 1.00 94.50 84 GLU A O 1
ATOM 653 N N . PHE A 1 85 ? -4.618 1.118 6.600 1.00 93.25 85 PHE A N 1
ATOM 654 C CA . PHE A 1 85 ? -4.298 2.269 7.439 1.00 93.25 85 PHE A CA 1
ATOM 655 C C . PHE A 1 85 ? -4.887 3.533 6.824 1.00 93.25 85 PHE A C 1
ATOM 657 O O . PHE A 1 85 ? -4.782 3.748 5.611 1.00 93.25 85 PHE A O 1
ATOM 664 N N . PHE A 1 86 ? -5.481 4.384 7.655 1.00 91.25 86 PHE A N 1
ATOM 665 C CA . PHE A 1 86 ? -6.178 5.587 7.216 1.00 91.25 86 PHE A CA 1
ATOM 666 C C . PHE A 1 86 ? -5.551 6.827 7.845 1.00 91.25 86 PHE A C 1
ATOM 668 O O . PHE A 1 86 ? -5.278 6.871 9.040 1.00 91.25 86 PHE A O 1
ATOM 675 N N . LEU A 1 87 ? -5.310 7.841 7.026 1.00 87.94 87 LEU A N 1
ATOM 676 C CA . LEU A 1 87 ? -4.979 9.177 7.493 1.00 87.94 87 LEU A CA 1
ATOM 677 C C . LEU A 1 87 ? -6.259 9.912 7.886 1.00 87.94 87 LEU A C 1
ATOM 679 O O . LEU A 1 87 ? -7.319 9.651 7.308 1.00 87.94 87 LEU A O 1
ATOM 683 N N . PRO A 1 88 ? -6.192 10.845 8.836 1.00 81.62 88 PRO A N 1
ATOM 684 C CA . PRO A 1 88 ? -7.328 11.699 9.099 1.00 81.62 88 PRO A CA 1
ATOM 685 C C . PRO A 1 88 ? -7.670 12.543 7.869 1.00 81.62 88 PRO A C 1
ATOM 687 O O . PRO A 1 88 ? -6.807 12.913 7.073 1.00 81.62 88 PRO A O 1
ATOM 690 N N . SER A 1 89 ? -8.961 12.814 7.707 1.00 79.69 89 SER A N 1
ATOM 691 C CA . SER A 1 89 ? -9.478 13.715 6.684 1.00 79.69 89 SER A CA 1
ATOM 692 C C . SER A 1 89 ? -10.599 14.571 7.268 1.00 79.69 89 SER A C 1
ATOM 694 O O . SER A 1 89 ? -11.388 14.105 8.104 1.00 79.69 89 SER A O 1
ATOM 696 N N . GLU A 1 90 ? -10.659 15.834 6.856 1.00 71.12 90 GLU A N 1
ATOM 697 C CA . GLU A 1 90 ? -11.692 16.784 7.280 1.00 71.12 90 GLU A CA 1
ATOM 698 C C . GLU A 1 90 ? -13.054 16.460 6.652 1.00 71.12 90 GLU A C 1
ATOM 700 O O . GLU A 1 90 ? -14.097 16.569 7.302 1.00 71.12 90 GLU A O 1
ATOM 705 N N . THR A 1 91 ? -13.032 16.005 5.403 1.00 66.81 91 THR A N 1
ATOM 706 C CA . THR A 1 91 ? -14.188 15.796 4.527 1.00 66.81 91 THR A CA 1
ATOM 707 C C . THR A 1 91 ? -14.886 14.459 4.775 1.00 66.81 91 THR A C 1
ATOM 709 O O . THR A 1 91 ? -16.116 14.416 4.815 1.00 66.81 91 THR A O 1
ATOM 712 N N . TYR A 1 92 ? -14.156 13.368 5.037 1.00 61.03 92 TYR A N 1
ATOM 713 C CA . TYR A 1 92 ? -14.761 12.065 5.347 1.00 61.03 92 TYR A CA 1
ATOM 714 C C . TYR A 1 92 ? -14.735 11.800 6.841 1.00 61.03 92 TYR A C 1
ATOM 716 O O . TYR A 1 92 ? -13.862 11.116 7.381 1.00 61.03 92 TYR A O 1
ATOM 724 N N . ARG A 1 93 ? -15.778 12.314 7.504 1.00 55.03 93 ARG A N 1
ATOM 725 C CA . ARG A 1 93 ? -15.943 12.179 8.952 1.00 55.03 93 ARG A CA 1
ATOM 726 C C . ARG A 1 93 ? -15.961 10.739 9.438 1.00 55.03 93 ARG A C 1
ATOM 728 O O . ARG A 1 93 ? -15.621 10.519 10.589 1.00 55.03 93 ARG A O 1
ATOM 735 N N . VAL A 1 94 ? -16.357 9.795 8.585 1.00 58.72 94 VAL A N 1
ATOM 736 C CA . VAL A 1 94 ? -16.436 8.382 8.948 1.00 58.72 94 VAL A CA 1
ATOM 737 C C . VAL A 1 94 ? -15.106 7.703 8.628 1.00 58.72 94 VAL A C 1
ATOM 739 O O . VAL A 1 94 ? -14.406 7.367 9.563 1.00 58.72 94 VAL A O 1
ATOM 742 N N . ASN A 1 95 ? -14.656 7.609 7.373 1.00 64.69 95 ASN A N 1
ATOM 743 C CA . ASN A 1 95 ? -13.637 6.607 7.010 1.00 64.69 95 ASN A CA 1
ATOM 744 C C . ASN A 1 95 ? -12.174 7.075 6.898 1.00 64.69 95 ASN A C 1
ATOM 746 O O . ASN A 1 95 ? -11.313 6.227 6.683 1.00 64.69 95 ASN A O 1
ATOM 750 N N . GLY A 1 96 ? -11.854 8.365 7.046 1.00 74.44 96 GLY A N 1
ATOM 751 C CA . GLY A 1 96 ? -10.489 8.847 6.787 1.00 74.44 96 GLY A CA 1
ATOM 752 C C . GLY A 1 96 ? -9.984 8.536 5.362 1.00 74.44 96 GLY A C 1
ATOM 753 O O . GLY A 1 96 ? -10.690 8.009 4.503 1.00 74.44 96 GLY A O 1
ATOM 754 N N . MET A 1 97 ? -8.732 8.880 5.094 1.00 85.44 97 MET A N 1
ATOM 755 C CA . MET A 1 97 ? -8.056 8.738 3.808 1.00 85.44 97 MET A CA 1
ATOM 756 C C . MET A 1 97 ? -7.234 7.436 3.784 1.00 85.44 97 MET A C 1
ATOM 758 O O . MET A 1 97 ? -6.183 7.381 4.420 1.00 85.44 97 MET A O 1
ATOM 762 N N . ARG A 1 98 ? -7.625 6.388 3.033 1.00 88.50 98 ARG A N 1
ATOM 763 C CA . ARG A 1 98 ? -6.827 5.134 2.956 1.00 88.50 98 ARG A CA 1
ATOM 764 C C . ARG A 1 98 ? -5.413 5.417 2.458 1.00 88.50 98 ARG A C 1
ATOM 766 O O . ARG A 1 98 ? -5.261 5.757 1.291 1.00 88.50 98 ARG A O 1
ATOM 773 N N . PHE A 1 99 ? -4.402 5.275 3.299 1.00 92.00 99 PHE A N 1
ATOM 774 C CA . PHE A 1 99 ? -3.034 5.699 3.010 1.00 92.00 99 PHE A CA 1
ATOM 775 C C . PHE A 1 99 ? -2.169 4.555 2.496 1.00 92.00 99 PHE A C 1
ATOM 777 O O . PHE A 1 99 ? -1.598 4.647 1.412 1.00 92.00 99 PHE A O 1
ATOM 784 N N . TYR A 1 100 ? -2.147 3.437 3.216 1.00 95.50 100 TYR A N 1
ATOM 785 C CA . TYR A 1 100 ? -1.539 2.208 2.723 1.00 95.50 100 TYR A CA 1
ATOM 786 C C . TYR A 1 100 ? -2.288 0.979 3.227 1.00 95.50 100 TYR A C 1
ATOM 788 O O . TYR A 1 100 ? -3.149 1.056 4.107 1.00 95.50 100 TYR A O 1
ATOM 796 N N . SER A 1 101 ? -1.996 -0.169 2.631 1.00 95.44 101 SER A N 1
ATOM 797 C CA . SER A 1 101 ? -2.526 -1.459 3.057 1.00 95.44 101 SER A CA 1
ATOM 798 C C . SER A 1 101 ? -1.420 -2.499 3.108 1.00 95.44 101 SER A C 1
ATOM 800 O O . SER A 1 101 ? -0.650 -2.628 2.161 1.00 95.44 101 SER A O 1
ATOM 802 N N . GLU A 1 102 ? -1.346 -3.242 4.207 1.00 95.94 102 GLU A N 1
ATOM 803 C CA . GLU A 1 102 ? -0.450 -4.381 4.382 1.00 95.94 102 GLU A CA 1
ATOM 804 C C . GLU A 1 102 ? -1.227 -5.673 4.117 1.00 95.94 102 GLU A C 1
ATOM 806 O O . GLU A 1 102 ? -2.195 -5.997 4.804 1.00 95.94 102 GLU A O 1
ATOM 811 N N . TRP A 1 103 ? -0.814 -6.415 3.097 1.00 96.75 103 TRP A N 1
ATOM 812 C CA . TRP A 1 103 ? -1.407 -7.692 2.726 1.00 96.75 103 TRP A CA 1
ATOM 813 C C . TRP A 1 103 ? -0.786 -8.843 3.532 1.00 96.75 103 TRP A C 1
ATOM 815 O O . TRP A 1 103 ? 0.390 -8.774 3.901 1.00 96.75 103 TRP A O 1
ATOM 825 N N . PRO A 1 104 ? -1.502 -9.968 3.714 1.00 95.12 104 PRO A N 1
ATOM 826 C CA . PRO A 1 104 ? -1.003 -11.132 4.457 1.00 95.12 104 PRO A CA 1
ATOM 827 C C . PRO A 1 104 ? 0.277 -11.744 3.887 1.00 95.12 104 PRO A C 1
ATOM 829 O O . PRO A 1 104 ? 1.047 -12.377 4.601 1.00 95.12 104 PRO A O 1
ATOM 832 N N . ASN A 1 105 ? 0.501 -11.584 2.582 1.00 94.94 105 ASN A N 1
ATOM 833 C CA . ASN A 1 105 ? 1.713 -12.055 1.922 1.00 94.94 105 ASN A CA 1
ATOM 834 C C . ASN A 1 105 ? 2.915 -11.120 2.148 1.00 94.94 105 ASN A C 1
ATOM 836 O O . ASN A 1 105 ? 3.989 -11.417 1.642 1.00 94.94 105 ASN A O 1
ATOM 840 N N . GLY A 1 106 ? 2.751 -10.002 2.863 1.00 94.44 106 GLY A N 1
ATOM 841 C CA . GLY A 1 106 ? 3.775 -8.986 3.099 1.00 94.44 106 GLY A CA 1
ATOM 842 C C . GLY A 1 106 ? 3.873 -7.913 2.008 1.00 94.44 106 GLY A C 1
ATOM 843 O O . GLY A 1 106 ? 4.731 -7.030 2.116 1.00 94.44 106 GLY A O 1
ATOM 844 N N . ARG A 1 107 ? 3.029 -7.961 0.967 1.00 96.31 107 ARG A N 1
ATOM 845 C CA . ARG A 1 107 ? 2.890 -6.865 -0.003 1.00 96.31 107 ARG A CA 1
ATOM 846 C C . ARG A 1 107 ? 2.317 -5.641 0.703 1.00 96.31 107 ARG A C 1
ATOM 848 O O . ARG A 1 107 ? 1.430 -5.772 1.540 1.00 96.31 107 ARG A O 1
ATOM 855 N N . VAL A 1 108 ? 2.807 -4.459 0.358 1.00 96.38 108 VAL A N 1
ATOM 856 C CA . VAL A 1 108 ? 2.284 -3.193 0.871 1.00 96.38 108 VAL A CA 1
ATOM 857 C C . VAL A 1 108 ? 1.890 -2.298 -0.285 1.00 96.38 108 VAL A C 1
ATOM 859 O O . VAL A 1 108 ? 2.736 -1.973 -1.111 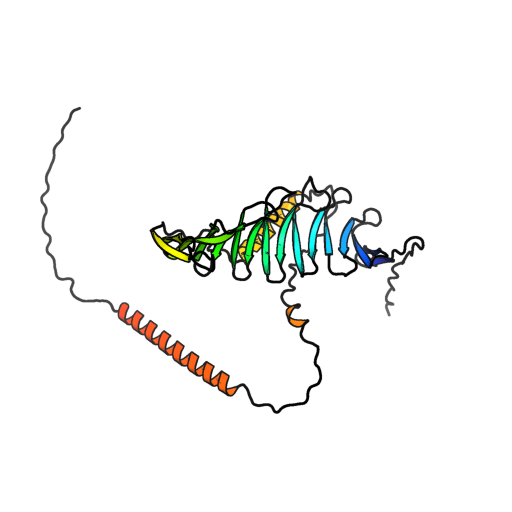1.00 96.38 108 VA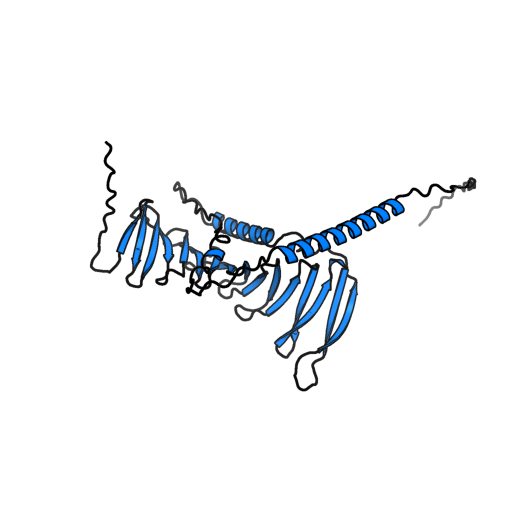L A O 1
ATOM 862 N N . ASP A 1 109 ? 0.627 -1.901 -0.334 1.00 97.06 109 ASP A N 1
ATOM 863 C CA . ASP A 1 109 ? 0.103 -0.989 -1.349 1.00 97.06 109 ASP A CA 1
ATOM 864 C C . ASP A 1 109 ? -0.020 0.405 -0.764 1.00 97.06 109 ASP A C 1
ATOM 866 O O . ASP A 1 109 ? -0.585 0.568 0.314 1.00 97.06 109 ASP A O 1
ATOM 870 N N . VAL A 1 110 ? 0.492 1.404 -1.472 1.00 95.75 110 VAL A N 1
ATOM 871 C CA . VAL A 1 110 ? 0.393 2.812 -1.092 1.00 95.75 110 VAL A CA 1
ATOM 872 C C . VAL A 1 110 ? -0.570 3.503 -2.037 1.00 95.75 110 VAL A C 1
ATOM 874 O O . VAL A 1 110 ? -0.480 3.356 -3.259 1.00 95.75 110 VAL A O 1
ATOM 877 N N . PHE A 1 111 ? -1.505 4.246 -1.458 1.00 95.44 111 PHE A N 1
ATOM 878 C CA . PHE A 1 111 ? -2.597 4.888 -2.171 1.00 95.44 111 PHE A CA 1
ATOM 879 C C . PHE A 1 111 ? -2.416 6.402 -2.178 1.00 95.44 111 PHE A C 1
ATOM 881 O O . PHE A 1 111 ? -1.966 7.005 -1.204 1.00 95.44 111 PHE A O 1
ATOM 888 N N . GLY A 1 112 ? -2.813 7.019 -3.282 1.00 92.56 112 GLY A N 1
ATOM 889 C CA . GLY A 1 112 ? -2.760 8.459 -3.484 1.00 92.56 112 GLY A CA 1
ATOM 890 C C . GLY A 1 112 ? -3.916 8.929 -4.353 1.00 92.56 112 GLY A C 1
ATOM 891 O O . GLY A 1 112 ? -4.813 8.161 -4.693 1.00 92.56 112 GLY A O 1
ATOM 892 N N . GLY A 1 113 ? -3.908 10.214 -4.686 1.00 90.50 113 GLY A N 1
ATOM 893 C CA . GLY A 1 113 ? -4.997 10.842 -5.427 1.00 90.50 113 GLY A CA 1
ATOM 894 C C . GLY A 1 113 ? -6.114 11.391 -4.532 1.00 90.50 113 GLY A C 1
ATOM 895 O O . GLY A 1 113 ? -6.035 11.310 -3.295 1.00 90.50 113 GLY A O 1
ATOM 896 N N . PRO A 1 114 ? -7.132 12.004 -5.163 1.00 86.31 114 PRO A N 1
ATOM 897 C CA . PRO A 1 114 ? -8.212 12.675 -4.461 1.00 86.31 114 PRO A CA 1
ATOM 898 C C . PRO A 1 114 ? -9.051 11.671 -3.674 1.00 86.31 114 PRO A C 1
ATOM 900 O O . PRO A 1 114 ? -9.146 10.489 -3.998 1.00 86.31 114 PRO A O 1
ATOM 903 N N . GLU A 1 115 ? -9.672 12.164 -2.615 1.00 74.69 115 GLU A N 1
ATOM 904 C CA . GLU A 1 115 ? -10.272 11.353 -1.562 1.00 74.69 115 GLU A CA 1
ATOM 905 C C . GLU A 1 115 ? -11.346 10.360 -2.035 1.00 74.69 115 GLU A C 1
ATOM 907 O O . GLU A 1 115 ? -11.386 9.226 -1.566 1.00 74.69 115 GLU A O 1
ATOM 912 N N . ASN A 1 116 ? -12.172 10.745 -3.010 1.00 79.81 116 ASN A N 1
ATOM 913 C CA . ASN A 1 116 ? -13.222 9.899 -3.589 1.00 79.81 116 ASN A CA 1
ATOM 914 C C . ASN A 1 116 ? -12.736 8.989 -4.734 1.00 79.81 116 ASN A C 1
ATOM 916 O O . ASN A 1 116 ? -13.524 8.211 -5.271 1.00 79.81 116 ASN A O 1
ATOM 920 N N . ARG A 1 117 ? -11.469 9.103 -5.148 1.00 86.25 117 ARG A N 1
ATOM 921 C CA . ARG A 1 117 ? -10.867 8.340 -6.252 1.00 86.25 117 ARG A CA 1
ATOM 922 C C . ARG A 1 117 ? -9.412 8.014 -5.935 1.00 86.25 117 ARG A C 1
ATOM 924 O O . ARG A 1 117 ? -8.509 8.357 -6.698 1.00 86.25 117 ARG A O 1
ATOM 931 N N . ARG A 1 118 ? -9.187 7.351 -4.799 1.00 88.19 118 ARG A N 1
ATOM 932 C CA . ARG A 1 118 ? -7.837 6.925 -4.424 1.00 88.19 118 ARG A CA 1
ATOM 933 C C . ARG A 1 118 ? -7.392 5.778 -5.309 1.00 88.19 118 ARG A C 1
ATOM 935 O O . ARG A 1 118 ? -8.046 4.736 -5.327 1.00 88.19 118 ARG A O 1
ATOM 942 N N . SER A 1 119 ? -6.276 5.971 -5.989 1.00 93.62 119 SER A N 1
ATOM 943 C CA . SER A 1 119 ? -5.637 4.932 -6.777 1.00 93.62 119 SER A CA 1
ATOM 944 C C . SER A 1 119 ? -4.434 4.356 -6.046 1.00 93.62 119 SER A C 1
ATOM 946 O O . SER A 1 119 ? -3.794 5.029 -5.230 1.00 93.62 119 SER A O 1
ATOM 948 N N . CYS A 1 120 ? -4.130 3.084 -6.304 1.00 96.00 120 CYS A N 1
ATOM 949 C CA . CYS A 1 120 ? -2.838 2.535 -5.904 1.00 96.00 120 CYS A CA 1
ATOM 950 C C . CYS A 1 120 ? -1.754 3.265 -6.707 1.00 96.00 120 CYS A C 1
ATOM 952 O O . CYS A 1 120 ? -1.814 3.281 -7.930 1.00 96.00 120 CYS A O 1
ATOM 954 N N . VAL A 1 121 ? -0.794 3.899 -6.032 1.00 96.69 121 VAL A N 1
ATOM 955 C CA . VAL A 1 121 ? 0.315 4.616 -6.686 1.00 96.69 121 VAL A CA 1
ATOM 956 C C . VAL A 1 121 ? 1.504 3.682 -6.847 1.00 96.69 121 VAL A C 1
ATOM 958 O O . VAL A 1 121 ? 2.155 3.663 -7.888 1.00 96.69 121 VAL A O 1
ATOM 961 N N . TYR A 1 122 ? 1.789 2.878 -5.824 1.00 96.19 122 TYR A N 1
ATOM 962 C CA . TYR A 1 122 ? 2.795 1.831 -5.913 1.00 96.19 122 TYR A CA 1
ATOM 963 C C . TYR A 1 122 ? 2.546 0.701 -4.916 1.00 96.19 122 TYR A C 1
ATOM 965 O O . TYR A 1 122 ? 1.940 0.885 -3.861 1.00 96.19 122 TYR A O 1
ATOM 973 N N . SER A 1 123 ? 3.102 -0.463 -5.231 1.00 96.44 123 SER A N 1
ATOM 974 C CA . SER A 1 123 ? 3.126 -1.652 -4.383 1.00 96.44 123 SER A CA 1
ATOM 975 C C . SER A 1 123 ? 4.562 -2.046 -4.075 1.00 96.44 123 SER A C 1
ATOM 977 O O . SER A 1 123 ? 5.400 -2.070 -4.969 1.00 96.44 123 SER A O 1
ATOM 979 N N . ILE A 1 124 ? 4.853 -2.387 -2.823 1.00 95.50 124 ILE A N 1
ATOM 980 C CA . ILE A 1 124 ? 6.131 -2.942 -2.373 1.00 95.50 124 ILE A CA 1
ATOM 981 C C . ILE A 1 124 ? 5.922 -4.421 -2.062 1.00 95.50 124 ILE A C 1
ATOM 983 O O . ILE A 1 124 ? 5.186 -4.774 -1.141 1.00 95.50 124 ILE A O 1
ATOM 987 N N . HIS A 1 125 ? 6.591 -5.293 -2.803 1.00 95.00 125 HIS A N 1
ATOM 988 C CA . HIS A 1 125 ? 6.520 -6.739 -2.627 1.00 95.00 125 HIS A CA 1
ATOM 989 C C . HIS A 1 125 ? 7.462 -7.230 -1.516 1.00 95.00 125 HIS A C 1
ATOM 991 O O . HIS A 1 125 ? 8.406 -6.529 -1.140 1.00 95.00 125 HIS A O 1
ATOM 997 N N . PRO A 1 126 ? 7.258 -8.451 -0.986 1.00 92.56 126 PRO A N 1
ATOM 998 C CA . PRO A 1 126 ? 8.095 -9.015 0.081 1.00 92.56 126 PRO A CA 1
ATOM 999 C C . PRO A 1 126 ? 9.580 -9.127 -0.278 1.00 92.56 126 PRO A C 1
ATOM 1001 O O . PRO A 1 126 ? 10.437 -8.926 0.578 1.00 92.56 126 PRO A O 1
ATOM 1004 N N . ASN A 1 127 ? 9.884 -9.390 -1.550 1.00 89.62 127 ASN A N 1
ATOM 1005 C CA . ASN A 1 127 ? 11.245 -9.420 -2.099 1.00 89.62 127 ASN A CA 1
ATOM 1006 C C . ASN A 1 127 ? 11.841 -8.015 -2.335 1.00 89.62 127 ASN A C 1
ATOM 1008 O O . ASN A 1 127 ? 12.930 -7.876 -2.878 1.00 89.62 127 ASN A O 1
ATOM 1012 N N . GLY A 1 128 ? 11.126 -6.953 -1.959 1.00 90.12 128 GLY A N 1
ATOM 1013 C CA . GLY A 1 128 ? 11.547 -5.569 -2.152 1.00 90.12 128 GLY A CA 1
ATOM 1014 C C . GLY A 1 128 ? 11.281 -5.011 -3.549 1.00 90.12 128 GLY A C 1
ATOM 1015 O O . GLY A 1 128 ? 11.530 -3.821 -3.749 1.00 90.12 128 GLY A O 1
ATOM 1016 N N . HIS A 1 129 ? 10.760 -5.812 -4.489 1.00 92.44 129 HIS A N 1
ATOM 1017 C CA . HIS A 1 129 ? 10.336 -5.305 -5.795 1.00 92.44 129 HIS A CA 1
ATOM 1018 C C . HIS A 1 129 ? 9.261 -4.242 -5.609 1.00 92.44 129 HIS A C 1
ATOM 1020 O O . HIS A 1 129 ? 8.458 -4.309 -4.671 1.00 92.44 129 HIS A O 1
ATOM 1026 N N . ARG A 1 130 ? 9.229 -3.271 -6.514 1.00 94.44 130 ARG A N 1
ATOM 1027 C CA . ARG A 1 130 ? 8.217 -2.225 -6.490 1.00 94.44 130 ARG A CA 1
ATOM 1028 C C . ARG A 1 130 ? 7.535 -2.098 -7.833 1.00 94.44 130 ARG A C 1
ATOM 1030 O O . ARG A 1 130 ? 8.204 -1.838 -8.821 1.00 94.44 130 ARG A O 1
ATOM 1037 N N . ASP A 1 131 ? 6.217 -2.183 -7.822 1.00 96.25 131 ASP A N 1
ATOM 1038 C CA . ASP A 1 131 ? 5.394 -1.842 -8.976 1.00 96.25 131 ASP A CA 1
ATOM 1039 C C . ASP A 1 131 ? 4.860 -0.427 -8.778 1.00 96.25 131 ASP A C 1
ATOM 1041 O O . ASP A 1 131 ? 4.352 -0.121 -7.702 1.00 96.25 131 ASP A O 1
ATOM 1045 N N . HIS A 1 132 ? 4.966 0.428 -9.786 1.00 96.50 132 HIS A N 1
ATOM 1046 C CA . HIS A 1 132 ? 4.314 1.735 -9.822 1.00 96.50 132 HIS A CA 1
ATOM 1047 C C . HIS A 1 132 ? 3.151 1.686 -10.793 1.00 96.50 132 HIS A C 1
ATOM 1049 O O . HIS A 1 132 ? 3.212 1.013 -11.827 1.00 96.50 132 HIS A O 1
ATOM 1055 N N . TYR A 1 133 ? 2.119 2.443 -10.462 1.00 96.81 133 TYR A N 1
ATOM 1056 C CA . TYR A 1 133 ? 0.866 2.457 -11.179 1.00 96.81 133 TYR A CA 1
ATOM 1057 C C . TYR A 1 133 ? 0.444 3.890 -11.494 1.00 96.81 133 TYR A C 1
ATOM 1059 O O . TYR A 1 133 ? 0.718 4.823 -10.737 1.00 96.81 133 TYR A O 1
ATOM 1067 N N . THR A 1 134 ? -0.248 4.063 -12.616 1.00 95.19 134 THR A N 1
ATOM 1068 C CA . THR A 1 134 ? -0.917 5.315 -12.982 1.00 95.19 134 THR A CA 1
ATOM 1069 C C . THR A 1 134 ? -2.329 5.027 -13.480 1.00 95.19 134 THR A C 1
ATOM 1071 O O . THR A 1 134 ? -2.630 3.924 -13.931 1.00 95.19 134 THR A O 1
ATOM 1074 N N . GLY A 1 135 ? -3.212 6.019 -13.392 1.00 94.62 135 GLY A N 1
ATOM 1075 C CA . GLY A 1 135 ? -4.599 5.906 -13.838 1.00 94.62 135 GLY A CA 1
ATOM 1076 C C . GLY A 1 135 ? -5.609 6.271 -12.755 1.00 94.62 135 GLY A C 1
ATOM 1077 O O . GLY A 1 135 ? -5.255 6.636 -11.631 1.00 94.62 135 GLY A O 1
ATOM 1078 N N . GLU A 1 136 ? -6.884 6.205 -13.132 1.00 93.88 136 GLU A N 1
ATOM 1079 C CA . GLU A 1 136 ? -8.004 6.418 -12.215 1.00 93.88 136 GLU A CA 1
ATOM 1080 C C . GLU A 1 136 ? -8.137 5.254 -11.225 1.00 93.88 136 GLU A C 1
ATOM 1082 O O . GLU A 1 136 ? -7.745 4.125 -11.522 1.00 93.88 136 GLU A O 1
ATOM 1087 N N . ALA A 1 137 ? -8.749 5.520 -10.069 1.00 90.81 137 ALA A N 1
ATOM 1088 C CA . ALA A 1 137 ? -9.062 4.495 -9.078 1.00 90.81 137 ALA A CA 1
ATOM 1089 C C . ALA A 1 137 ? -9.843 3.320 -9.693 1.00 90.81 137 ALA A C 1
ATOM 1091 O O . ALA A 1 137 ? -10.889 3.517 -10.316 1.00 90.81 137 ALA A O 1
ATOM 1092 N N . GLY A 1 138 ? -9.333 2.102 -9.511 1.00 91.81 138 GLY A N 1
ATOM 1093 C CA . GLY A 1 138 ? -9.893 0.868 -10.069 1.00 91.81 138 GLY A CA 1
ATOM 1094 C C . GLY A 1 138 ? -9.564 0.610 -11.546 1.00 91.81 138 GLY A C 1
ATOM 1095 O O . GLY A 1 138 ? -9.978 -0.417 -12.084 1.00 91.81 138 GLY A O 1
ATOM 1096 N N . LYS A 1 139 ? -8.843 1.517 -12.214 1.00 94.00 139 LYS A N 1
ATOM 1097 C CA . LYS A 1 139 ? -8.364 1.381 -13.603 1.00 94.00 139 LYS A CA 1
ATOM 1098 C C . LYS A 1 139 ? -6.854 1.592 -13.702 1.00 94.00 139 LYS A C 1
ATOM 1100 O O . LYS A 1 139 ? -6.344 1.972 -14.757 1.00 94.00 139 LYS A O 1
ATOM 1105 N N . GLU A 1 140 ? -6.145 1.394 -12.601 1.00 95.44 140 GLU A N 1
ATOM 1106 C CA . GLU A 1 140 ? -4.714 1.599 -12.542 1.00 95.44 140 GLU A CA 1
ATOM 1107 C C . GLU A 1 140 ? -3.986 0.624 -13.469 1.00 95.44 140 GLU A C 1
ATOM 1109 O O . GLU A 1 140 ? -4.297 -0.567 -13.546 1.00 95.44 140 GLU A O 1
ATOM 1114 N N . VAL A 1 141 ? -2.988 1.143 -14.172 1.00 95.25 141 VAL A N 1
ATOM 1115 C CA . VAL A 1 141 ? -2.112 0.386 -15.059 1.00 95.25 141 VAL A CA 1
ATOM 1116 C C . VAL A 1 141 ? -0.711 0.452 -14.494 1.00 95.25 141 VAL A C 1
ATOM 1118 O O . VAL A 1 141 ? -0.259 1.511 -14.055 1.00 95.25 141 VAL A O 1
ATOM 1121 N N . ARG A 1 142 ? -0.012 -0.680 -14.493 1.00 96.88 142 ARG A N 1
ATOM 1122 C CA . ARG A 1 142 ? 1.368 -0.724 -14.033 1.00 96.88 142 ARG A CA 1
AT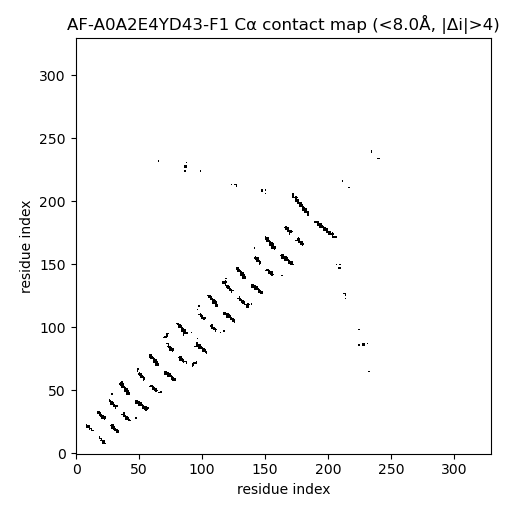OM 1123 C C . ARG A 1 142 ? 2.256 -0.081 -15.093 1.00 96.88 142 ARG A C 1
ATOM 1125 O O . ARG A 1 142 ? 2.270 -0.520 -16.238 1.00 96.88 142 ARG A O 1
ATOM 1132 N N . THR A 1 143 ? 3.002 0.947 -14.714 1.00 96.88 143 THR A N 1
ATOM 1133 C CA . THR A 1 143 ? 3.851 1.724 -15.636 1.00 96.88 143 THR A CA 1
ATOM 1134 C C . THR A 1 143 ? 5.332 1.519 -15.399 1.00 96.88 143 THR A C 1
ATOM 1136 O O . THR A 1 143 ? 6.146 1.811 -16.272 1.00 96.88 143 THR A O 1
ATOM 1139 N N . ARG A 1 144 ? 5.716 1.026 -14.221 1.00 95.94 144 ARG A N 1
ATOM 1140 C CA . ARG A 1 144 ? 7.124 0.855 -13.878 1.00 95.94 144 ARG A CA 1
ATOM 1141 C C . ARG A 1 144 ? 7.324 -0.255 -12.857 1.00 95.94 144 ARG A C 1
ATOM 1143 O O . ARG A 1 144 ? 6.541 -0.382 -11.922 1.00 95.94 144 ARG A O 1
ATOM 1150 N N . ILE A 1 145 ? 8.400 -1.020 -13.014 1.00 95.56 145 ILE A N 1
ATOM 1151 C CA . ILE A 1 145 ? 8.842 -2.045 -12.064 1.00 95.56 145 ILE A CA 1
ATOM 1152 C C . ILE A 1 145 ? 10.279 -1.738 -11.642 1.00 95.56 145 ILE A C 1
ATOM 1154 O O . ILE A 1 145 ? 11.170 -1.681 -12.488 1.00 95.56 145 ILE A O 1
ATOM 1158 N N . ASP A 1 146 ? 10.517 -1.589 -10.340 1.00 93.00 146 ASP A N 1
ATOM 1159 C CA . ASP A 1 146 ? 11.857 -1.514 -9.757 1.00 93.00 146 ASP A CA 1
ATOM 1160 C C . ASP A 1 146 ? 12.263 -2.883 -9.192 1.00 93.00 146 ASP A C 1
ATOM 1162 O O . ASP A 1 146 ? 11.624 -3.410 -8.275 1.00 93.00 146 ASP A O 1
ATOM 1166 N N . LEU A 1 147 ? 13.366 -3.431 -9.703 1.00 91.94 147 LEU A N 1
ATOM 1167 C CA . LEU A 1 147 ? 13.970 -4.698 -9.287 1.00 91.94 147 LEU A CA 1
ATOM 1168 C C . LEU A 1 147 ? 15.273 -4.391 -8.520 1.00 91.94 147 LEU A C 1
ATOM 1170 O O . LEU A 1 147 ? 16.335 -4.225 -9.133 1.00 91.94 147 LEU A O 1
ATOM 1174 N N . PRO A 1 148 ? 15.229 -4.246 -7.180 1.00 86.31 148 PRO A N 1
ATOM 1175 C CA . PRO A 1 148 ? 16.363 -3.747 -6.398 1.00 86.31 148 PRO A CA 1
ATOM 1176 C C . PRO A 1 148 ? 17.558 -4.704 -6.361 1.00 86.31 148 PRO A C 1
ATOM 1178 O O . PRO A 1 148 ? 18.698 -4.240 -6.293 1.00 86.31 148 PRO A O 1
ATOM 1181 N N . GLU A 1 149 ? 17.318 -6.018 -6.405 1.00 86.69 149 GLU A N 1
ATOM 1182 C CA . GLU A 1 149 ? 18.381 -7.031 -6.359 1.00 86.69 149 GLU A CA 1
ATOM 1183 C C . GLU A 1 149 ? 19.351 -6.847 -7.538 1.00 86.69 149 GLU A C 1
ATOM 1185 O O . GLU A 1 149 ? 20.573 -6.727 -7.356 1.00 86.69 149 GLU A O 1
ATOM 1190 N N . ASP A 1 150 ? 18.782 -6.675 -8.729 1.00 86.25 150 ASP A N 1
ATOM 1191 C CA . ASP A 1 150 ? 19.528 -6.521 -9.974 1.00 86.25 150 ASP A CA 1
ATOM 1192 C C . ASP A 1 150 ? 19.902 -5.060 -10.278 1.00 86.25 150 ASP A C 1
ATOM 1194 O O . ASP A 1 150 ? 20.818 -4.796 -11.060 1.00 86.25 150 ASP A O 1
ATOM 1198 N N . GLY A 1 151 ? 19.239 -4.092 -9.635 1.00 87.81 151 GLY A N 1
ATOM 1199 C CA . GLY A 1 151 ? 19.366 -2.672 -9.975 1.00 87.81 151 GLY A CA 1
ATOM 1200 C C . GLY A 1 151 ? 18.770 -2.357 -11.350 1.00 87.81 151 GLY A C 1
ATOM 1201 O O . GLY A 1 151 ? 19.301 -1.508 -12.069 1.00 87.81 151 GLY A O 1
ATOM 1202 N N . ILE A 1 152 ? 17.706 -3.078 -11.714 1.00 91.75 152 ILE A N 1
ATOM 1203 C CA . ILE A 1 152 ? 17.003 -2.954 -12.991 1.00 91.75 152 ILE A CA 1
ATOM 1204 C C . ILE A 1 152 ? 15.711 -2.172 -12.768 1.00 91.75 152 ILE A C 1
ATOM 1206 O O . ILE A 1 152 ? 14.998 -2.409 -11.793 1.00 91.75 152 ILE A O 1
ATOM 1210 N N . VAL A 1 153 ? 15.391 -1.268 -13.690 1.00 93.88 153 VAL A N 1
ATOM 1211 C CA . VAL A 1 153 ? 14.050 -0.686 -13.807 1.00 93.88 153 VAL A CA 1
ATOM 1212 C C . VAL A 1 153 ? 13.461 -1.011 -15.151 1.00 93.88 153 VAL A C 1
ATOM 1214 O O . VAL A 1 153 ? 14.132 -0.878 -16.164 1.00 93.88 153 VAL A O 1
ATOM 1217 N N . GLN A 1 154 ? 12.208 -1.433 -15.158 1.00 96.00 154 GLN A N 1
ATOM 1218 C CA . GLN A 1 154 ? 11.444 -1.643 -16.376 1.00 96.00 154 GLN A CA 1
ATOM 1219 C C . GLN A 1 154 ? 10.363 -0.577 -16.457 1.00 96.00 154 GLN A C 1
ATOM 1221 O O . GLN A 1 154 ? 9.617 -0.399 -15.497 1.00 96.00 154 GLN A O 1
ATOM 1226 N N . ILE A 1 155 ? 10.291 0.124 -17.584 1.00 96.50 155 ILE A N 1
ATOM 1227 C CA . ILE A 1 155 ? 9.174 1.005 -17.920 1.00 96.50 155 ILE A CA 1
ATOM 1228 C C . ILE A 1 155 ? 8.231 0.206 -18.809 1.00 96.50 155 ILE A C 1
ATOM 1230 O O . ILE A 1 155 ? 8.664 -0.433 -19.771 1.00 96.50 155 ILE A O 1
ATOM 1234 N N . LEU A 1 156 ? 6.960 0.192 -18.431 1.00 96.44 156 LEU A N 1
ATOM 1235 C CA . LEU A 1 156 ? 5.913 -0.553 -19.105 1.00 96.44 156 LEU A CA 1
ATOM 1236 C C . LEU A 1 156 ? 5.014 0.404 -19.880 1.00 96.44 156 LEU A C 1
ATOM 1238 O O . LEU A 1 156 ? 4.607 1.442 -19.359 1.00 96.44 156 LEU A O 1
ATOM 1242 N N . ALA A 1 157 ? 4.639 -0.016 -21.080 1.00 93.69 157 ALA A N 1
ATOM 1243 C CA . ALA A 1 157 ? 3.594 0.604 -21.877 1.00 93.69 157 ALA A CA 1
ATOM 1244 C C . ALA A 1 157 ? 2.478 -0.412 -22.132 1.00 93.69 157 ALA A C 1
ATOM 1246 O O . ALA A 1 157 ? 2.703 -1.624 -22.117 1.00 93.69 157 ALA A O 1
ATOM 1247 N N . ARG A 1 158 ? 1.263 0.071 -22.393 1.00 92.38 158 ARG A N 1
ATOM 1248 C CA . ARG A 1 158 ? 0.203 -0.758 -22.975 1.00 92.38 158 ARG A CA 1
ATOM 1249 C C . ARG A 1 158 ? 0.190 -0.556 -24.478 1.00 92.38 158 ARG A C 1
ATOM 1251 O O . ARG A 1 158 ? 0.183 0.579 -24.940 1.00 92.38 158 ARG A O 1
ATOM 1258 N N . ASN A 1 159 ? 0.162 -1.653 -25.222 1.00 88.06 159 ASN A N 1
ATOM 1259 C CA . ASN A 1 159 ? -0.069 -1.598 -26.661 1.00 88.06 159 ASN A CA 1
ATOM 1260 C C . ASN A 1 159 ? -1.569 -1.445 -26.984 1.00 88.06 159 ASN A C 1
ATOM 1262 O O . ASN A 1 159 ? -2.418 -1.490 -26.091 1.00 88.06 159 ASN A O 1
ATOM 1266 N N . ASP A 1 160 ? -1.901 -1.353 -28.273 1.00 85.44 160 ASP A N 1
ATOM 1267 C CA . ASP A 1 160 ? -3.282 -1.200 -28.764 1.00 85.44 160 ASP A CA 1
ATOM 1268 C C . ASP A 1 160 ? -4.215 -2.361 -28.372 1.00 85.44 160 ASP A C 1
ATOM 1270 O O . ASP A 1 160 ? -5.434 -2.219 -28.360 1.00 85.44 160 ASP A O 1
ATOM 1274 N N . CYS A 1 161 ? -3.651 -3.519 -28.016 1.00 83.69 161 CYS A N 1
ATOM 1275 C CA . CYS A 1 161 ? -4.395 -4.686 -27.535 1.00 83.69 161 CYS A CA 1
ATOM 1276 C C . CYS A 1 161 ? -4.594 -4.682 -26.006 1.00 83.69 161 CYS A C 1
ATOM 1278 O O . CYS A 1 161 ? -5.106 -5.654 -25.452 1.00 83.69 161 CYS A O 1
ATOM 1280 N N . GLY A 1 162 ? -4.143 -3.637 -25.303 1.00 86.50 162 GLY A N 1
ATOM 1281 C CA . GLY A 1 162 ? -4.193 -3.532 -23.843 1.00 86.50 162 GLY A CA 1
ATOM 1282 C C . GLY A 1 162 ? -3.186 -4.422 -23.105 1.00 86.50 162 GLY A C 1
ATOM 1283 O O . GLY A 1 162 ? -3.260 -4.538 -21.880 1.00 86.50 162 GLY A O 1
ATOM 1284 N N . VAL A 1 163 ? -2.246 -5.044 -23.822 1.00 87.94 163 VAL A N 1
ATOM 1285 C CA . VAL A 1 163 ? -1.203 -5.900 -23.244 1.00 87.94 163 VAL A CA 1
ATOM 1286 C C . VAL A 1 163 ? -0.058 -5.024 -22.745 1.00 87.94 163 VAL A C 1
ATOM 1288 O O . VAL A 1 163 ? 0.439 -4.168 -23.477 1.00 87.94 163 VAL A O 1
ATOM 1291 N N . GLU A 1 164 ? 0.367 -5.251 -21.502 1.00 91.44 164 GLU A N 1
ATOM 1292 C CA . GLU A 1 164 ? 1.558 -4.612 -20.937 1.00 91.44 164 GLU A CA 1
ATOM 1293 C C . GLU A 1 164 ? 2.820 -5.170 -21.610 1.00 91.44 164 GLU A C 1
ATOM 1295 O O . GLU A 1 164 ? 3.065 -6.379 -21.603 1.00 91.44 164 GLU A O 1
ATOM 1300 N N . VAL A 1 165 ? 3.629 -4.282 -22.179 1.00 92.62 165 VAL A N 1
ATOM 1301 C CA . VAL A 1 165 ? 4.927 -4.581 -22.786 1.00 92.62 165 VAL A CA 1
ATOM 1302 C C . VAL A 1 165 ? 6.012 -3.756 -22.106 1.00 92.62 165 VAL A C 1
ATOM 1304 O O . VAL A 1 165 ? 5.762 -2.649 -21.633 1.00 92.62 165 VAL A O 1
ATOM 1307 N N . VAL A 1 166 ? 7.229 -4.294 -22.038 1.00 94.19 166 VAL A N 1
ATOM 1308 C CA . VAL A 1 166 ? 8.383 -3.555 -21.510 1.00 94.19 166 VAL A CA 1
ATOM 1309 C C . VAL A 1 166 ? 8.895 -2.635 -22.608 1.00 94.19 166 VAL A C 1
ATOM 1311 O O . VAL A 1 166 ? 9.529 -3.107 -23.545 1.00 94.19 166 VAL A O 1
ATOM 1314 N N . GLU A 1 167 ? 8.619 -1.343 -22.506 1.00 93.94 167 GLU A N 1
ATOM 1315 C CA . GLU A 1 167 ? 9.102 -0.335 -23.453 1.00 93.94 167 GLU A CA 1
ATOM 1316 C C . GLU A 1 167 ? 10.585 -0.043 -23.216 1.00 93.94 167 GLU A C 1
ATOM 1318 O O . GLU A 1 167 ? 11.385 -0.003 -24.150 1.00 93.94 167 GLU A O 1
ATOM 1323 N N . GLU A 1 168 ? 10.989 0.067 -21.948 1.00 94.94 168 GLU A N 1
ATOM 1324 C CA . GLU A 1 168 ? 12.372 0.369 -21.595 1.00 94.94 168 GLU A CA 1
ATOM 1325 C C . GLU A 1 168 ? 12.879 -0.473 -20.431 1.00 94.94 168 GLU A C 1
ATOM 1327 O O . GLU A 1 168 ? 12.141 -0.876 -19.535 1.00 94.94 168 GLU A O 1
ATOM 1332 N N . THR A 1 169 ? 14.182 -0.732 -20.417 1.00 95.50 169 THR A N 1
ATOM 1333 C CA . THR A 1 169 ? 14.882 -1.370 -19.305 1.00 95.50 169 THR A CA 1
ATOM 1334 C C . THR A 1 169 ? 16.135 -0.580 -18.958 1.00 95.50 169 THR A C 1
ATOM 1336 O O . THR A 1 169 ? 17.047 -0.446 -19.768 1.00 95.50 169 THR A O 1
ATOM 1339 N N . TRP A 1 170 ? 16.199 -0.052 -17.745 1.00 93.75 170 TRP A N 1
ATOM 1340 C CA . TRP A 1 170 ? 17.327 0.717 -17.242 1.00 93.75 170 TRP A CA 1
ATOM 1341 C C . TRP A 1 170 ? 18.190 -0.184 -16.355 1.00 93.75 170 TRP A C 1
ATOM 1343 O O . TRP A 1 170 ? 17.759 -0.645 -15.300 1.00 93.75 170 TRP A O 1
ATOM 1353 N N . LEU A 1 171 ? 19.420 -0.436 -16.794 1.00 92.38 171 LEU A N 1
ATOM 1354 C CA . LEU A 1 171 ? 20.442 -1.240 -16.124 1.00 92.38 171 LEU A CA 1
ATOM 1355 C C . LEU A 1 171 ? 21.401 -0.290 -15.400 1.00 92.38 171 LEU A C 1
ATOM 1357 O O . LEU A 1 171 ? 22.502 0.002 -15.869 1.00 92.38 171 LEU A O 1
ATOM 1361 N N . LEU A 1 172 ? 20.980 0.247 -14.261 1.00 88.06 172 LEU A N 1
ATOM 1362 C CA . LEU A 1 172 ? 21.615 1.441 -13.682 1.00 88.06 172 LEU A CA 1
ATOM 1363 C C . LEU A 1 172 ? 23.046 1.212 -13.220 1.00 88.06 172 LEU A C 1
ATOM 1365 O O . LEU A 1 172 ? 23.915 2.044 -13.460 1.00 88.06 172 LEU A O 1
ATOM 1369 N N . ARG A 1 173 ? 23.329 0.026 -12.670 1.00 87.06 173 ARG A N 1
ATOM 1370 C CA . ARG A 1 173 ? 24.701 -0.378 -12.318 1.00 87.06 173 ARG A CA 1
ATOM 1371 C C . ARG A 1 173 ? 25.631 -0.407 -13.533 1.00 87.06 173 ARG A C 1
ATOM 1373 O O . ARG A 1 173 ? 26.837 -0.213 -13.397 1.00 87.06 173 ARG A O 1
ATOM 1380 N N . GLN A 1 174 ? 25.076 -0.669 -14.713 1.00 91.25 174 GLN A N 1
ATOM 1381 C CA . GLN A 1 174 ? 25.815 -0.685 -15.971 1.00 91.25 174 GLN A CA 1
ATOM 1382 C C . GLN A 1 174 ? 25.849 0.699 -16.634 1.00 91.25 174 GLN A C 1
ATOM 1384 O O . GLN A 1 174 ? 26.714 0.928 -17.474 1.00 91.25 174 GLN A O 1
ATOM 1389 N N . GLY A 1 175 ? 24.973 1.629 -16.233 1.00 91.81 175 GLY A N 1
ATOM 1390 C CA . GLY A 1 175 ? 24.790 2.909 -16.919 1.00 91.81 175 GLY A CA 1
ATOM 1391 C C . GLY A 1 175 ? 24.235 2.709 -18.328 1.00 91.81 175 GLY A C 1
ATOM 1392 O O . GLY A 1 175 ? 24.705 3.339 -19.268 1.00 91.81 175 GLY A O 1
ATOM 1393 N N . VAL A 1 176 ? 23.296 1.774 -18.499 1.00 94.25 176 VAL A N 1
ATOM 1394 C CA . VAL A 1 176 ? 22.704 1.450 -19.806 1.00 94.25 176 VAL A CA 1
ATOM 1395 C C . VAL A 1 176 ? 21.190 1.594 -19.734 1.00 94.25 176 VAL A C 1
ATOM 1397 O O . VAL A 1 176 ? 20.558 1.092 -18.805 1.00 94.25 176 VAL A O 1
ATOM 1400 N N . ARG A 1 177 ? 20.601 2.251 -20.731 1.00 95.12 177 ARG A N 1
ATOM 1401 C CA . ARG A 1 177 ? 19.160 2.269 -21.000 1.00 95.12 177 ARG A CA 1
ATOM 1402 C C . ARG A 1 177 ? 18.902 1.503 -22.282 1.00 95.12 177 ARG A C 1
ATOM 1404 O O . ARG A 1 177 ? 19.412 1.867 -23.332 1.00 95.12 177 ARG A O 1
ATOM 1411 N N . ARG A 1 178 ? 18.103 0.452 -22.187 1.00 96.62 178 ARG A N 1
ATOM 1412 C CA . ARG A 1 178 ? 17.666 -0.373 -23.307 1.00 96.62 178 ARG A CA 1
ATOM 1413 C C . ARG A 1 178 ? 16.249 0.018 -23.686 1.00 96.62 178 ARG A C 1
ATOM 1415 O O . ARG A 1 178 ? 15.366 -0.082 -22.842 1.00 96.62 178 ARG A O 1
ATOM 1422 N N . VAL A 1 179 ? 16.035 0.445 -24.923 1.00 96.25 179 VAL A N 1
ATOM 1423 C CA . VAL A 1 179 ? 14.699 0.719 -25.477 1.00 96.25 179 VAL A CA 1
ATOM 1424 C C . VAL A 1 179 ? 14.313 -0.446 -26.376 1.00 96.25 179 VAL A C 1
ATOM 1426 O O . VAL A 1 179 ? 15.106 -0.853 -27.227 1.00 96.25 179 VAL A O 1
ATOM 1429 N N . HIS A 1 180 ? 13.129 -1.003 -26.159 1.00 93.94 180 HIS A N 1
ATOM 1430 C CA . HIS A 1 180 ? 12.619 -2.181 -26.852 1.00 93.94 180 HIS A CA 1
ATOM 1431 C C . HIS A 1 180 ? 11.651 -1.762 -27.953 1.00 93.94 180 HIS A C 1
ATOM 1433 O O . HIS A 1 180 ? 10.697 -1.032 -27.699 1.00 93.94 180 HIS A O 1
ATOM 1439 N N . ASP A 1 181 ? 11.878 -2.257 -29.165 1.00 92.31 181 ASP A N 1
ATOM 1440 C CA . ASP A 1 181 ? 10.972 -2.072 -30.294 1.00 92.31 181 ASP A CA 1
ATOM 1441 C C . ASP A 1 181 ? 10.074 -3.307 -30.435 1.00 92.31 181 ASP A C 1
ATOM 1443 O O . ASP A 1 181 ? 10.542 -4.437 -30.633 1.00 92.31 181 ASP A O 1
ATOM 1447 N N . TRP A 1 182 ? 8.767 -3.097 -30.308 1.00 89.00 182 TRP A N 1
ATOM 1448 C CA . TRP A 1 182 ? 7.757 -4.145 -30.379 1.00 89.00 182 TRP A CA 1
ATOM 1449 C C . TRP A 1 182 ? 7.021 -4.055 -31.708 1.00 89.00 182 TRP A C 1
ATOM 1451 O O . TRP A 1 182 ? 6.386 -3.049 -32.011 1.00 89.00 182 TRP A O 1
ATOM 1461 N N . LYS A 1 183 ? 7.023 -5.144 -32.481 1.00 85.69 183 LYS A N 1
ATOM 1462 C CA . LYS A 1 183 ? 6.203 -5.227 -33.695 1.00 85.69 183 LYS A CA 1
ATOM 1463 C C . LYS A 1 183 ? 4.837 -5.804 -33.358 1.00 85.69 183 LYS A C 1
ATOM 1465 O O . LYS A 1 183 ? 4.733 -6.828 -32.667 1.00 85.69 183 LYS A O 1
ATOM 1470 N N . SER A 1 184 ? 3.790 -5.170 -33.888 1.00 77.00 184 SER A N 1
ATOM 1471 C CA . SER A 1 184 ? 2.453 -5.753 -33.906 1.00 77.00 184 SER A CA 1
ATOM 1472 C C . SER A 1 184 ? 2.537 -7.100 -34.624 1.00 77.00 184 SER A C 1
ATOM 1474 O O . SER A 1 184 ? 3.101 -7.228 -35.715 1.00 77.00 184 SER A O 1
ATOM 1476 N N . ALA A 1 185 ? 2.072 -8.161 -33.970 1.00 67.62 185 ALA A N 1
ATOM 1477 C CA . ALA A 1 185 ? 2.157 -9.475 -34.574 1.00 67.62 185 ALA A CA 1
ATOM 1478 C C . ALA A 1 185 ? 1.135 -9.579 -35.705 1.00 67.62 185 ALA A C 1
ATOM 1480 O O . ALA A 1 185 ? -0.048 -9.772 -35.457 1.00 67.62 185 ALA A O 1
ATOM 1481 N N . GLY A 1 186 ? 1.605 -9.554 -36.951 1.00 65.75 186 GLY A N 1
ATOM 1482 C CA . GLY A 1 186 ? 0.798 -9.896 -38.126 1.00 65.75 186 GLY A CA 1
ATOM 1483 C C . GLY A 1 186 ? 0.439 -11.389 -38.228 1.00 65.75 186 GLY A C 1
ATOM 1484 O O . GLY A 1 186 ? 0.278 -11.890 -39.333 1.00 65.75 186 GLY A O 1
ATOM 1485 N N . SER A 1 187 ? 0.382 -12.144 -37.118 1.00 56.72 187 SER A N 1
ATOM 1486 C CA . SER A 1 187 ? 0.177 -13.602 -37.137 1.00 56.72 187 SER A CA 1
ATOM 1487 C C . SER A 1 187 ? -0.864 -14.094 -36.128 1.00 56.72 187 SER A C 1
ATOM 1489 O O . SER A 1 187 ? -1.115 -13.465 -35.102 1.00 56.72 187 SER A O 1
ATOM 1491 N N . TRP A 1 188 ? -1.389 -15.285 -36.424 1.00 53.91 188 TRP A N 1
ATOM 1492 C CA . TRP A 1 188 ? -2.573 -15.993 -35.907 1.00 53.91 188 TRP A CA 1
ATOM 1493 C C . TRP A 1 188 ? -2.814 -16.065 -34.380 1.00 53.91 188 TRP A C 1
ATOM 1495 O O . TRP A 1 188 ? -3.848 -16.575 -33.965 1.00 53.91 188 TRP A O 1
ATOM 1505 N N . ARG A 1 189 ? -1.897 -15.591 -33.523 1.00 71.44 189 ARG A N 1
ATOM 1506 C CA . ARG A 1 189 ? -2.092 -15.541 -32.054 1.00 71.44 189 ARG A CA 1
ATOM 1507 C C . ARG A 1 189 ? -2.162 -14.128 -31.466 1.00 71.44 189 ARG A C 1
ATOM 1509 O O . ARG A 1 189 ? -2.342 -14.015 -30.261 1.00 71.44 189 ARG A O 1
ATOM 1516 N N . GLY A 1 190 ? -1.984 -13.075 -32.269 1.00 77.88 190 GLY A N 1
ATOM 1517 C CA . GLY A 1 190 ? -2.198 -11.677 -31.859 1.00 77.88 190 GLY A CA 1
ATOM 1518 C C . GLY A 1 190 ? -1.296 -11.132 -30.738 1.00 77.88 190 GLY A C 1
ATOM 1519 O O . GLY A 1 190 ? -1.488 -10.000 -30.314 1.00 77.88 190 GLY A O 1
ATOM 1520 N N . LEU A 1 191 ? -0.316 -11.896 -30.239 1.00 80.75 191 LEU A N 1
ATOM 1521 C CA . LEU A 1 191 ? 0.571 -11.445 -29.161 1.00 80.75 191 LEU A CA 1
ATOM 1522 C C . LEU A 1 191 ? 1.771 -10.663 -29.716 1.00 80.75 191 LEU A C 1
ATOM 1524 O O . LEU A 1 191 ? 2.429 -11.176 -30.625 1.00 80.75 191 LEU A O 1
ATOM 1528 N N . PRO A 1 192 ? 2.106 -9.484 -29.157 1.00 82.19 192 PRO A N 1
ATOM 1529 C CA . PRO A 1 192 ? 3.243 -8.680 -29.601 1.00 82.19 192 PRO A CA 1
ATOM 1530 C C . PRO A 1 192 ? 4.552 -9.470 -29.488 1.00 82.19 192 PRO A C 1
ATOM 1532 O O . PRO A 1 192 ? 4.757 -10.238 -28.544 1.00 82.19 192 PRO A O 1
ATOM 1535 N N . ARG A 1 193 ? 5.453 -9.282 -30.457 1.00 85.75 193 ARG A N 1
ATOM 1536 C CA . ARG A 1 193 ? 6.797 -9.873 -30.436 1.00 85.75 193 ARG A CA 1
ATOM 1537 C C . ARG A 1 193 ? 7.835 -8.766 -30.359 1.00 85.75 193 ARG A C 1
ATOM 1539 O O . ARG A 1 193 ? 7.764 -7.801 -31.119 1.00 85.75 193 ARG A O 1
ATOM 1546 N N . LEU A 1 194 ? 8.803 -8.939 -29.462 1.00 87.75 194 LEU A N 1
ATOM 1547 C CA . LEU A 1 194 ? 9.979 -8.082 -29.411 1.00 87.75 194 LEU A CA 1
ATOM 1548 C C . LEU A 1 194 ? 10.728 -8.229 -30.738 1.00 87.75 194 LEU A C 1
ATOM 1550 O O . LEU A 1 194 ? 11.122 -9.339 -31.103 1.00 87.75 194 LEU A O 1
ATOM 1554 N N . ALA A 1 195 ? 10.866 -7.133 -31.470 1.00 87.00 195 ALA A N 1
ATOM 1555 C CA . ALA A 1 195 ? 11.523 -7.129 -32.765 1.00 87.00 195 ALA A CA 1
ATOM 1556 C C . ALA A 1 195 ? 13.019 -6.865 -32.619 1.00 87.00 195 ALA A C 1
ATOM 1558 O O . ALA A 1 195 ? 13.830 -7.592 -33.187 1.00 87.00 195 ALA A O 1
ATOM 1559 N N . GLU A 1 196 ? 13.366 -5.840 -31.847 1.00 94.25 196 GLU A N 1
ATOM 1560 C CA . GLU A 1 196 ? 14.735 -5.376 -31.653 1.00 94.25 196 GLU A CA 1
ATOM 1561 C C . GLU A 1 196 ? 14.834 -4.605 -30.330 1.00 94.25 196 GLU A C 1
ATOM 1563 O O . GLU A 1 196 ? 13.826 -4.251 -29.718 1.00 94.25 196 GLU A O 1
ATOM 1568 N N . TYR A 1 197 ? 16.052 -4.327 -29.875 1.00 96.12 197 TYR A N 1
ATOM 1569 C CA . TYR A 1 197 ? 16.296 -3.343 -28.831 1.00 96.12 197 TYR A CA 1
ATOM 1570 C C . TYR A 1 197 ? 17.528 -2.507 -29.172 1.00 96.12 197 TYR A C 1
ATOM 1572 O O . TYR A 1 197 ? 18.441 -2.971 -29.857 1.00 96.12 197 TYR A O 1
ATOM 1580 N N . LYS A 1 198 ? 17.574 -1.279 -28.655 1.00 97.00 198 LYS A N 1
ATOM 1581 C CA . LYS A 1 198 ? 18.724 -0.377 -28.777 1.00 97.00 198 LYS A CA 1
ATOM 1582 C C . LYS A 1 198 ? 19.223 0.011 -27.394 1.00 97.00 198 LYS A C 1
ATOM 1584 O O . LYS A 1 198 ? 18.436 0.430 -26.545 1.00 97.00 198 LYS A O 1
ATOM 1589 N N . ASP A 1 199 ? 20.528 -0.128 -27.188 1.00 97.31 199 ASP A N 1
ATOM 1590 C CA . ASP A 1 199 ? 21.192 0.251 -25.944 1.00 97.31 199 ASP A CA 1
ATOM 1591 C C . ASP A 1 199 ? 21.767 1.665 -26.066 1.00 97.31 199 ASP A C 1
ATOM 1593 O O . ASP A 1 199 ? 22.491 1.992 -27.006 1.00 97.31 199 ASP A O 1
ATOM 1597 N N . PHE A 1 200 ? 21.462 2.495 -25.076 1.00 95.19 200 PHE A N 1
ATOM 1598 C CA . PHE A 1 200 ? 21.946 3.857 -24.927 1.00 95.19 200 PHE A CA 1
ATOM 1599 C C . PHE A 1 200 ? 22.783 3.944 -23.655 1.00 95.19 200 PHE A C 1
ATOM 1601 O O . PHE A 1 200 ? 22.369 3.476 -22.589 1.00 95.19 200 PHE A O 1
ATOM 1608 N N . ALA A 1 201 ? 23.960 4.559 -23.749 1.00 94.62 201 ALA A N 1
ATOM 1609 C CA . ALA A 1 201 ? 24.741 4.887 -22.566 1.00 94.62 201 ALA A CA 1
ATOM 1610 C C . ALA A 1 201 ? 24.005 5.958 -21.748 1.00 94.62 201 ALA A C 1
ATOM 1612 O O . ALA A 1 201 ? 23.542 6.961 -22.288 1.00 94.62 201 ALA A O 1
ATOM 1613 N N . MET A 1 202 ? 23.920 5.751 -20.440 1.00 89.56 202 MET A N 1
ATOM 1614 C CA . MET A 1 202 ? 23.418 6.723 -19.478 1.00 89.56 202 MET A CA 1
ATOM 1615 C C . MET A 1 202 ? 24.472 6.986 -18.403 1.00 89.56 202 MET A C 1
ATOM 1617 O O . MET A 1 202 ? 25.304 6.113 -18.127 1.00 89.56 202 MET A O 1
ATOM 1621 N N . PRO A 1 203 ? 24.434 8.157 -17.744 1.00 83.94 203 PRO A N 1
ATOM 1622 C CA . PRO A 1 203 ? 25.202 8.368 -16.531 1.00 83.94 203 PRO A CA 1
ATOM 1623 C C . PRO A 1 203 ? 24.931 7.225 -15.555 1.00 83.94 203 PRO A C 1
ATOM 1625 O O . PRO A 1 203 ? 23.781 6.845 -15.329 1.00 83.94 203 PRO A O 1
ATOM 1628 N N . LYS A 1 204 ? 25.997 6.666 -14.980 1.00 80.94 204 LYS A N 1
ATOM 1629 C CA . LYS A 1 204 ? 25.856 5.737 -13.863 1.00 80.94 204 LYS A CA 1
ATOM 1630 C C . LYS A 1 204 ? 25.313 6.540 -12.691 1.00 80.94 204 LYS A C 1
ATOM 1632 O O . LYS A 1 204 ? 26.066 7.256 -12.041 1.00 80.94 204 LYS A O 1
ATOM 1637 N N . SER A 1 205 ? 24.016 6.454 -12.455 1.00 72.12 205 SER A N 1
ATOM 1638 C CA . SER A 1 205 ? 23.440 6.867 -11.190 1.00 72.12 205 SER A CA 1
ATOM 1639 C C . SER A 1 205 ? 23.438 5.663 -10.262 1.00 72.12 205 SER A C 1
ATOM 1641 O O . SER A 1 205 ? 23.113 4.539 -10.663 1.00 72.12 205 SER A O 1
ATOM 1643 N N . GLU A 1 206 ? 23.804 5.888 -9.002 1.00 59.03 206 GLU A N 1
ATOM 1644 C CA . GLU A 1 206 ? 23.274 5.003 -7.979 1.00 59.03 206 GLU A CA 1
ATOM 1645 C C . GLU A 1 206 ? 21.756 5.147 -8.053 1.00 59.03 206 GLU A C 1
ATOM 1647 O O . GLU A 1 206 ? 21.251 6.274 -8.092 1.00 59.03 206 GLU A O 1
ATOM 1652 N N . PRO A 1 207 ? 21.013 4.042 -8.176 1.00 61.28 207 PRO A N 1
ATOM 1653 C CA . PRO A 1 207 ? 19.573 4.153 -8.189 1.00 61.28 207 PRO A CA 1
ATOM 1654 C C . PRO A 1 207 ? 19.169 4.845 -6.888 1.00 61.28 207 PRO A C 1
ATOM 1656 O O . PRO A 1 207 ? 19.503 4.339 -5.824 1.00 61.28 207 PRO A O 1
ATOM 1659 N N . GLU A 1 208 ? 18.455 5.970 -6.935 1.00 58.09 208 GLU A N 1
ATOM 1660 C CA . GLU A 1 208 ? 18.014 6.659 -5.705 1.00 58.09 208 GLU A CA 1
ATOM 1661 C C . GLU A 1 208 ? 17.178 5.733 -4.799 1.00 58.09 208 GLU A C 1
ATOM 1663 O O . GLU A 1 208 ? 17.065 5.931 -3.593 1.00 58.09 208 GLU A O 1
ATOM 1668 N N . TRP A 1 209 ? 16.608 4.664 -5.364 1.00 61.56 209 TRP A N 1
ATOM 1669 C CA . TRP A 1 209 ? 15.905 3.619 -4.623 1.00 61.56 209 TRP A CA 1
ATOM 1670 C C . TRP A 1 209 ? 16.804 2.507 -4.058 1.00 61.56 209 TRP A C 1
ATOM 1672 O O . TRP A 1 209 ? 16.298 1.661 -3.314 1.00 61.56 209 TRP A O 1
ATOM 1682 N N . VAL A 1 210 ? 18.097 2.483 -4.390 1.00 53.34 210 VAL A N 1
ATOM 1683 C CA . VAL A 1 210 ? 19.117 1.556 -3.880 1.00 53.34 210 VAL A CA 1
ATOM 1684 C C . VAL A 1 210 ? 19.817 2.199 -2.687 1.00 53.34 210 VAL A C 1
ATOM 1686 O O . VAL A 1 210 ? 20.938 2.666 -2.772 1.00 53.34 210 VAL A O 1
ATOM 1689 N N . ALA A 1 211 ? 19.103 2.210 -1.562 1.00 45.97 211 ALA A N 1
ATOM 1690 C CA . ALA A 1 211 ? 19.624 1.924 -0.218 1.00 45.97 211 ALA A CA 1
ATOM 1691 C C . ALA A 1 211 ? 18.532 2.199 0.826 1.00 45.97 211 ALA A C 1
ATOM 1693 O O . ALA A 1 211 ? 18.616 3.076 1.677 1.00 45.97 211 ALA A O 1
ATOM 1694 N N . GLY A 1 212 ? 17.479 1.395 0.763 1.00 56.53 212 GLY A N 1
ATOM 1695 C CA . GLY A 1 212 ? 16.559 1.200 1.868 1.00 56.53 212 GLY A CA 1
ATOM 1696 C C . GLY A 1 212 ? 15.921 -0.153 1.656 1.00 56.53 212 GLY A C 1
ATOM 1697 O O . GLY A 1 212 ? 15.222 -0.347 0.660 1.00 56.53 212 GLY A O 1
ATOM 1698 N N . SER A 1 213 ? 16.195 -1.107 2.547 1.00 69.25 213 SER A N 1
ATOM 1699 C CA . SER A 1 213 ? 15.467 -2.376 2.546 1.00 69.25 213 SER A CA 1
ATOM 1700 C C . SER A 1 213 ? 13.964 -2.072 2.597 1.00 69.25 213 SER A C 1
ATOM 1702 O O . SER A 1 213 ? 13.565 -0.992 3.041 1.00 69.25 213 SER A O 1
ATOM 1704 N N . ARG A 1 214 ? 13.102 -2.999 2.159 1.00 79.38 214 ARG A N 1
ATOM 1705 C CA . ARG A 1 214 ? 11.641 -2.901 2.368 1.00 79.38 214 ARG A CA 1
ATOM 1706 C C . ARG A 1 214 ? 11.312 -2.321 3.756 1.00 79.38 214 ARG A C 1
ATOM 1708 O O . ARG A 1 214 ? 10.476 -1.432 3.859 1.00 79.38 214 ARG A O 1
ATOM 1715 N N . ALA A 1 215 ? 12.052 -2.743 4.785 1.0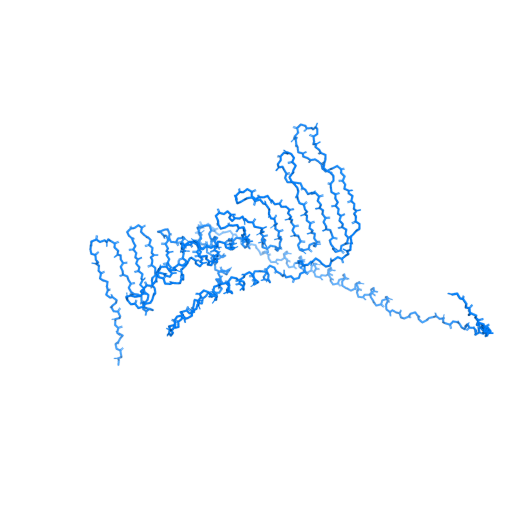0 81.88 215 ALA A N 1
ATOM 1716 C CA . ALA A 1 215 ? 11.936 -2.239 6.149 1.00 81.88 215 ALA A CA 1
ATOM 1717 C C . ALA A 1 215 ? 12.160 -0.722 6.286 1.00 81.88 215 ALA A C 1
ATOM 1719 O O . ALA A 1 215 ? 11.356 -0.070 6.938 1.00 81.88 215 ALA A O 1
ATOM 1720 N N . THR A 1 216 ? 13.179 -0.129 5.656 1.00 86.25 216 THR A N 1
ATOM 1721 C CA . THR A 1 216 ? 13.420 1.327 5.696 1.00 86.25 216 THR A CA 1
ATOM 1722 C C . THR A 1 216 ? 12.242 2.111 5.120 1.00 86.25 216 THR A C 1
ATOM 1724 O O . THR A 1 216 ? 11.831 3.121 5.683 1.00 86.25 216 THR A O 1
ATOM 1727 N N . LYS A 1 217 ? 11.665 1.635 4.012 1.00 83.56 217 LYS A N 1
ATOM 1728 C CA . LYS A 1 217 ? 10.546 2.325 3.354 1.00 83.56 217 LYS A CA 1
ATOM 1729 C C . LYS A 1 217 ? 9.246 2.171 4.134 1.00 83.56 217 LYS A C 1
ATOM 1731 O O . LYS A 1 217 ? 8.508 3.137 4.282 1.00 83.56 217 LYS A O 1
ATOM 1736 N N . LEU A 1 218 ? 9.001 0.982 4.683 1.00 85.69 218 LEU A N 1
ATOM 1737 C CA . LEU A 1 218 ? 7.879 0.765 5.593 1.00 85.69 218 LEU A CA 1
ATOM 1738 C C . LEU A 1 218 ? 8.021 1.588 6.872 1.00 85.69 218 LEU A C 1
ATOM 1740 O O . LEU A 1 218 ? 7.041 2.161 7.327 1.00 85.69 218 LEU A O 1
ATOM 1744 N N . ALA A 1 219 ? 9.231 1.711 7.417 1.00 89.19 219 ALA A N 1
ATOM 1745 C CA . ALA A 1 219 ? 9.492 2.578 8.558 1.00 89.19 219 ALA A CA 1
ATOM 1746 C C . ALA A 1 219 ? 9.216 4.052 8.223 1.00 89.19 219 ALA A C 1
ATOM 1748 O O . ALA A 1 219 ? 8.619 4.750 9.035 1.00 89.19 219 ALA A O 1
ATOM 1749 N N . ALA A 1 220 ? 9.587 4.517 7.025 1.00 88.88 220 ALA A N 1
ATOM 1750 C CA . ALA A 1 220 ? 9.270 5.870 6.572 1.00 88.88 220 ALA A CA 1
ATOM 1751 C C . ALA A 1 220 ? 7.753 6.101 6.441 1.00 88.88 220 ALA A C 1
ATOM 1753 O O . ALA A 1 220 ? 7.253 7.085 6.975 1.00 88.88 220 ALA A O 1
ATOM 1754 N N . LEU A 1 221 ? 7.016 5.167 5.824 1.00 88.00 221 LEU A N 1
ATOM 1755 C CA . LEU A 1 221 ? 5.551 5.236 5.713 1.00 88.00 221 LEU A CA 1
ATOM 1756 C C . LEU A 1 221 ? 4.864 5.229 7.082 1.00 88.00 221 LEU A C 1
ATOM 1758 O O . LEU A 1 221 ? 3.956 6.016 7.327 1.00 88.00 221 LEU A O 1
ATOM 1762 N N . ARG A 1 222 ? 5.314 4.366 7.998 1.00 89.25 222 ARG A N 1
ATOM 1763 C CA . ARG A 1 222 ? 4.802 4.325 9.375 1.00 89.25 222 ARG A CA 1
ATOM 1764 C C . ARG A 1 222 ? 5.082 5.629 10.111 1.00 89.25 222 ARG A C 1
ATOM 1766 O O . ARG A 1 222 ? 4.191 6.150 10.768 1.00 89.25 222 ARG A O 1
ATOM 1773 N N . LYS A 1 223 ? 6.274 6.201 9.938 1.00 90.75 223 LYS A N 1
ATOM 1774 C CA . LYS A 1 223 ? 6.629 7.497 10.521 1.00 90.75 223 LYS A CA 1
ATOM 1775 C C . LYS A 1 223 ? 5.756 8.633 9.977 1.00 90.75 223 LYS A C 1
ATOM 1777 O O . LYS A 1 223 ? 5.314 9.466 10.759 1.00 90.75 223 LYS A O 1
ATOM 1782 N N . GLU A 1 224 ? 5.497 8.668 8.671 1.00 88.62 224 GLU A N 1
ATOM 1783 C CA . GLU A 1 224 ? 4.596 9.649 8.045 1.00 88.62 224 GLU A CA 1
ATOM 1784 C C . GLU A 1 224 ? 3.165 9.506 8.580 1.00 88.62 224 GLU A C 1
ATOM 1786 O O . GLU A 1 224 ? 2.541 10.486 8.984 1.00 88.62 224 GLU A O 1
ATOM 1791 N N . TYR A 1 225 ? 2.685 8.266 8.678 1.00 88.50 225 TYR A N 1
ATOM 1792 C CA . TYR A 1 225 ? 1.395 7.943 9.274 1.00 88.50 225 TYR A CA 1
ATOM 1793 C C . TYR A 1 225 ? 1.292 8.422 10.731 1.00 88.50 225 TYR A C 1
ATOM 1795 O O . TYR A 1 225 ? 0.345 9.117 11.092 1.00 88.50 225 TYR A O 1
ATOM 1803 N N . GLU A 1 226 ? 2.285 8.110 11.564 1.00 87.50 226 GLU A N 1
ATOM 1804 C CA . GLU A 1 226 ? 2.348 8.575 12.953 1.00 87.50 226 GLU A CA 1
ATOM 1805 C C . GLU A 1 226 ? 2.370 10.105 13.047 1.00 87.50 226 GLU A C 1
ATOM 1807 O O . GLU A 1 226 ? 1.709 10.683 13.907 1.00 87.50 226 GLU A O 1
ATOM 1812 N N . GLN A 1 227 ? 3.129 10.778 12.179 1.00 88.06 227 GLN A N 1
ATOM 1813 C CA . GLN A 1 227 ? 3.215 12.238 12.155 1.00 88.06 227 GLN A CA 1
ATOM 1814 C C . GLN A 1 227 ? 1.878 12.887 11.803 1.00 88.06 227 GLN A C 1
ATOM 1816 O O . GLN A 1 227 ? 1.490 13.848 12.465 1.00 88.06 227 GLN A O 1
ATOM 1821 N N . ALA A 1 228 ? 1.157 12.351 10.822 1.00 83.88 228 ALA A N 1
ATOM 1822 C CA . ALA A 1 228 ? -0.147 12.875 10.444 1.00 83.88 228 ALA A CA 1
ATOM 1823 C C . ALA A 1 228 ? -1.174 12.754 11.581 1.00 83.88 228 ALA A C 1
ATOM 1825 O O . ALA A 1 228 ? -1.948 13.676 11.817 1.00 83.88 228 ALA A O 1
ATOM 1826 N N . TRP A 1 229 ? -1.127 11.665 12.352 1.00 80.81 229 TRP A N 1
ATOM 1827 C CA . TRP A 1 229 ? -1.994 11.494 13.519 1.00 80.81 229 TRP A CA 1
ATOM 1828 C C . TRP A 1 229 ? -1.575 12.327 14.736 1.00 80.81 229 TRP A C 1
ATOM 1830 O O . TRP A 1 229 ? -2.426 12.665 15.556 1.00 80.81 229 TRP A O 1
ATOM 1840 N N . LYS A 1 230 ? -0.297 12.710 14.862 1.00 83.56 230 LYS A N 1
ATOM 1841 C CA . LYS A 1 230 ? 0.158 13.617 15.934 1.00 83.56 230 LYS A CA 1
ATOM 1842 C C . LYS A 1 230 ? -0.449 15.015 15.825 1.00 83.56 230 LYS A C 1
ATOM 1844 O O . LYS A 1 230 ? -0.673 15.640 16.855 1.00 83.56 230 LYS A O 1
ATOM 1849 N N . VAL A 1 231 ? -0.699 15.508 14.610 1.00 72.94 231 VAL A N 1
ATOM 1850 C CA . VAL A 1 231 ? -1.262 16.855 14.386 1.00 72.94 231 VAL A CA 1
ATOM 1851 C C . VAL A 1 231 ? -2.711 16.947 14.873 1.00 72.94 231 VAL A C 1
ATOM 1853 O O . VAL A 1 231 ? -3.114 17.978 15.410 1.00 72.94 231 VAL A O 1
ATOM 1856 N N . ASP A 1 232 ? -3.460 15.853 14.750 1.00 64.50 232 ASP A N 1
ATOM 1857 C CA . ASP A 1 232 ? -4.885 15.802 15.082 1.00 64.50 232 ASP A CA 1
ATOM 1858 C C . ASP A 1 232 ? -5.174 15.633 16.574 1.00 64.50 232 ASP A C 1
ATOM 1860 O O . ASP A 1 232 ? -6.243 16.014 17.053 1.00 64.50 232 ASP A O 1
ATOM 1864 N N . VAL A 1 233 ? -4.221 15.107 17.342 1.00 63.44 233 VAL A N 1
ATOM 1865 C CA . VAL A 1 233 ? -4.333 15.025 18.801 1.00 63.44 233 VAL A CA 1
ATOM 1866 C C . VAL A 1 233 ? -3.770 16.309 19.403 1.00 63.44 233 VAL A C 1
ATOM 1868 O O . VAL A 1 233 ? -2.755 16.298 20.099 1.00 63.44 233 VAL A O 1
ATOM 1871 N N . LYS A 1 234 ? -4.416 17.452 19.144 1.00 60.72 234 LYS A N 1
ATOM 1872 C CA . LYS A 1 234 ? -4.215 18.600 20.034 1.00 60.72 234 LYS A CA 1
ATOM 1873 C C . LYS A 1 234 ? -4.809 18.217 21.391 1.00 60.72 234 LYS A C 1
ATOM 1875 O O . LYS A 1 234 ? -5.977 17.834 21.444 1.00 60.72 234 LYS A O 1
ATOM 1880 N N . PRO A 1 235 ? -4.022 18.245 22.479 1.00 56.19 235 PRO A N 1
ATOM 1881 C CA . PRO A 1 235 ? -4.545 17.964 23.799 1.00 56.19 235 PRO A CA 1
ATOM 1882 C C . PRO A 1 235 ? -5.442 19.136 24.183 1.00 56.19 235 PRO A C 1
ATOM 1884 O O . PRO A 1 235 ? -4.971 20.153 24.692 1.00 56.19 235 PRO A O 1
ATOM 1887 N N . ASP A 1 236 ? -6.736 19.006 23.921 1.00 50.91 236 ASP A N 1
ATOM 1888 C CA . ASP A 1 236 ? -7.733 19.841 24.568 1.00 50.91 236 ASP A CA 1
ATOM 1889 C C . ASP A 1 236 ? -7.625 19.552 26.071 1.00 50.91 236 ASP A C 1
ATOM 1891 O O . ASP A 1 236 ? -8.096 18.527 26.553 1.00 50.91 236 ASP A O 1
ATOM 1895 N N . GLY A 1 237 ? -6.875 20.406 26.772 1.00 56.56 237 GLY A N 1
ATOM 1896 C CA . GLY A 1 237 ? -6.787 20.527 28.226 1.00 56.56 237 GLY A CA 1
ATOM 1897 C C . GLY A 1 237 ? -6.865 19.230 29.046 1.00 56.56 237 GLY A C 1
ATOM 1898 O O . GLY A 1 237 ? -7.941 18.760 29.394 1.00 56.56 237 GLY A O 1
ATOM 1899 N N . ALA A 1 238 ? -5.706 18.747 29.498 1.00 51.44 238 ALA A N 1
ATOM 1900 C CA . ALA A 1 238 ? -5.540 17.956 30.727 1.00 51.44 238 ALA A CA 1
ATOM 1901 C C . ALA A 1 238 ? -6.038 16.494 30.788 1.00 51.44 238 ALA A C 1
ATOM 1903 O O . ALA A 1 238 ? -5.931 15.894 31.855 1.00 51.44 238 ALA A O 1
ATOM 1904 N N . ASN A 1 239 ? -6.466 15.862 29.693 1.00 52.81 239 ASN A N 1
ATOM 1905 C CA . ASN A 1 239 ? -6.683 14.408 29.689 1.00 52.81 239 ASN A CA 1
ATOM 1906 C C . ASN A 1 239 ? -5.610 13.694 28.865 1.00 52.81 239 ASN A C 1
ATOM 1908 O O . ASN A 1 239 ? -5.586 13.777 27.639 1.00 52.81 239 ASN A O 1
ATOM 1912 N N . THR A 1 240 ? -4.721 12.979 29.559 1.00 51.91 240 THR A N 1
ATOM 1913 C CA . THR A 1 240 ? -3.753 12.035 28.991 1.00 51.91 240 THR A CA 1
ATOM 1914 C C . THR A 1 240 ? -4.461 11.117 27.997 1.00 51.91 240 THR A C 1
ATOM 1916 O O . THR A 1 240 ? -5.273 10.267 28.370 1.00 51.91 240 THR A O 1
ATOM 1919 N N . ALA A 1 241 ? -4.189 11.306 26.704 1.00 49.12 241 ALA A N 1
ATOM 1920 C CA . ALA A 1 241 ? -4.626 10.358 25.695 1.00 49.12 241 ALA A CA 1
ATOM 1921 C C . ALA A 1 241 ? -4.037 8.987 26.065 1.00 49.12 241 ALA A C 1
ATOM 1923 O O . ALA A 1 241 ? -2.852 8.921 26.401 1.00 49.12 241 ALA A O 1
ATOM 1924 N N . PRO A 1 242 ? -4.825 7.899 26.042 1.00 50.47 242 PRO A N 1
ATOM 1925 C CA . PRO A 1 242 ? -4.248 6.578 26.173 1.00 50.47 242 PRO A CA 1
ATOM 1926 C C . PRO A 1 242 ? -3.261 6.430 25.025 1.00 50.47 242 PRO A C 1
ATOM 1928 O O . PRO A 1 242 ? -3.645 6.562 23.859 1.00 50.47 242 PRO A O 1
ATOM 1931 N N . THR A 1 243 ? -1.994 6.201 25.359 1.00 49.31 243 THR A N 1
ATOM 1932 C CA . THR A 1 243 ? -1.025 5.677 24.410 1.00 49.31 243 THR A CA 1
ATOM 1933 C C . THR A 1 243 ? -1.654 4.406 23.862 1.00 49.31 243 THR A C 1
ATOM 1935 O O . THR A 1 243 ? -1.760 3.399 24.559 1.00 49.31 243 THR A O 1
ATOM 1938 N N . LEU A 1 244 ? -2.190 4.477 22.644 1.00 52.19 244 LEU A N 1
ATOM 1939 C CA . LEU A 1 244 ? -2.425 3.279 21.866 1.00 52.19 244 LEU A CA 1
ATOM 1940 C C . LEU A 1 244 ? -1.022 2.770 21.592 1.00 52.19 244 LEU A C 1
ATOM 1942 O O . LEU A 1 244 ? -0.374 3.228 20.652 1.00 52.19 244 LEU A O 1
ATOM 1946 N N . ASP A 1 245 ? -0.543 1.887 22.466 1.00 49.88 245 ASP A N 1
ATOM 1947 C CA . ASP A 1 245 ? 0.560 1.004 22.148 1.00 49.88 245 ASP A CA 1
ATOM 1948 C C . ASP A 1 245 ? 0.078 0.187 20.952 1.00 49.88 245 ASP A C 1
ATOM 1950 O O . ASP A 1 245 ? -0.495 -0.898 21.061 1.00 49.88 245 ASP A O 1
ATOM 1954 N N . LEU A 1 246 ? 0.293 0.760 19.768 1.00 50.59 246 LEU A N 1
ATOM 1955 C CA . LEU A 1 246 ? 0.470 0.040 18.526 1.00 50.59 246 LEU A CA 1
ATOM 1956 C C . LEU A 1 246 ? 1.783 -0.729 18.684 1.00 50.59 246 LEU A C 1
ATOM 1958 O O . LEU A 1 246 ? 2.739 -0.500 17.944 1.00 50.59 246 LEU A O 1
ATOM 1962 N N . GLU A 1 247 ? 1.844 -1.608 19.692 1.00 49.38 247 GLU A N 1
ATOM 1963 C CA . GLU A 1 247 ? 2.807 -2.688 19.742 1.00 49.38 247 GLU A CA 1
ATOM 1964 C C . GLU A 1 247 ? 2.811 -3.246 18.321 1.00 49.38 247 GLU A C 1
ATOM 1966 O O . GLU A 1 247 ? 1.732 -3.575 17.796 1.00 49.38 247 GLU A O 1
ATOM 1971 N N . PRO A 1 248 ? 3.968 -3.232 17.632 1.00 44.12 248 PRO A N 1
ATOM 1972 C CA . PRO A 1 248 ? 4.045 -3.775 16.293 1.00 44.12 248 PRO A CA 1
ATOM 1973 C C . PRO A 1 248 ? 3.392 -5.139 16.384 1.00 44.12 248 PRO A C 1
ATOM 1975 O O . PRO A 1 248 ? 3.740 -5.914 17.270 1.00 44.12 248 PRO A O 1
ATOM 1978 N N . ILE A 1 249 ? 2.386 -5.389 15.544 1.00 48.28 249 ILE A N 1
ATOM 1979 C CA . ILE A 1 249 ? 1.685 -6.667 15.492 1.00 48.28 249 ILE A CA 1
ATOM 1980 C C . ILE A 1 249 ? 2.753 -7.701 15.097 1.00 48.28 249 ILE A C 1
ATOM 1982 O O . ILE A 1 249 ? 2.946 -8.021 13.928 1.00 48.28 249 ILE A O 1
ATOM 1986 N N . LEU A 1 250 ? 3.521 -8.179 16.080 1.00 38.56 250 LEU A N 1
ATOM 1987 C CA . LEU A 1 250 ? 4.643 -9.108 15.986 1.00 38.56 250 LEU A CA 1
ATOM 1988 C C . LEU A 1 250 ? 4.067 -10.519 15.853 1.00 38.56 250 LEU A C 1
ATOM 1990 O O . LEU A 1 250 ? 4.454 -11.462 16.534 1.00 38.56 250 LEU A O 1
ATOM 1994 N N . HIS A 1 251 ? 3.091 -10.657 14.960 1.00 44.75 251 HIS A N 1
ATOM 1995 C CA . HIS A 1 251 ? 2.360 -11.887 14.707 1.00 44.75 251 HIS A CA 1
ATOM 1996 C C . HIS A 1 251 ? 2.911 -12.652 13.496 1.00 44.75 251 HIS A C 1
ATOM 1998 O O . HIS A 1 251 ? 2.327 -13.648 13.075 1.00 44.75 251 HIS A O 1
ATOM 2004 N N . GLU A 1 252 ? 4.090 -12.266 12.987 1.00 45.28 252 GLU A N 1
ATOM 2005 C CA . GLU A 1 252 ? 4.841 -13.067 12.008 1.00 45.28 252 GLU A CA 1
ATOM 2006 C C . GLU A 1 252 ? 5.273 -14.437 12.568 1.00 45.28 252 GLU A C 1
ATOM 2008 O O . GLU A 1 252 ? 5.541 -15.353 11.791 1.00 45.28 252 GLU A O 1
ATOM 2013 N N . ARG A 1 253 ? 5.308 -14.640 13.896 1.00 41.00 253 ARG A N 1
ATOM 2014 C CA . ARG A 1 253 ? 5.739 -15.923 14.482 1.00 41.00 253 ARG A CA 1
ATOM 2015 C C . ARG A 1 253 ? 4.630 -16.931 14.770 1.00 41.00 253 ARG A C 1
ATOM 2017 O O . ARG A 1 253 ? 4.899 -18.126 14.692 1.00 41.00 253 ARG A O 1
ATOM 2024 N N . GLU A 1 254 ? 3.400 -16.514 15.055 1.00 45.34 254 GLU A N 1
ATOM 2025 C CA . GLU A 1 254 ? 2.361 -17.468 15.490 1.00 45.34 254 GLU A CA 1
ATOM 2026 C C . GLU A 1 254 ? 1.512 -18.017 14.338 1.00 45.34 254 GLU A C 1
ATOM 2028 O O . GLU A 1 254 ? 1.081 -19.174 14.374 1.00 45.34 254 GLU A O 1
ATOM 2033 N N . TRP A 1 255 ? 1.359 -17.265 13.245 1.00 42.81 255 TRP A N 1
ATOM 2034 C CA . TRP A 1 255 ? 0.502 -17.683 12.131 1.00 42.81 255 TRP A CA 1
ATOM 2035 C C . TRP A 1 255 ? 1.058 -18.861 11.310 1.00 42.81 255 TRP A C 1
ATOM 2037 O O . TRP A 1 255 ? 0.293 -19.644 10.745 1.00 42.81 255 TRP A O 1
ATOM 2047 N N . MET A 1 256 ? 2.379 -19.073 11.317 1.00 40.06 256 MET A N 1
ATOM 2048 C CA . MET A 1 256 ? 3.012 -20.254 10.705 1.00 40.06 256 MET A CA 1
ATOM 2049 C C . MET A 1 256 ? 2.740 -21.560 11.478 1.00 40.06 256 MET A C 1
ATOM 2051 O O . MET A 1 256 ? 2.877 -22.644 10.910 1.00 40.06 256 MET A O 1
ATOM 2055 N N . HIS A 1 257 ? 2.327 -21.498 12.751 1.00 46.75 257 HIS A N 1
ATOM 2056 C CA . HIS A 1 257 ? 2.136 -22.689 13.589 1.00 46.75 257 HIS A CA 1
ATOM 2057 C C . HIS A 1 257 ? 0.682 -23.188 13.670 1.00 46.75 257 HIS A C 1
ATOM 2059 O O . HIS A 1 257 ? 0.455 -24.348 14.026 1.00 46.75 257 HIS A O 1
ATOM 2065 N N . ALA A 1 258 ? -0.307 -22.380 13.274 1.00 46.47 258 ALA A N 1
ATOM 2066 C CA . ALA A 1 258 ? -1.725 -22.713 13.445 1.00 46.47 258 ALA A CA 1
ATOM 2067 C C . ALA A 1 258 ? -2.308 -23.686 12.392 1.00 46.47 258 ALA A C 1
ATOM 2069 O O . ALA A 1 258 ? -3.363 -24.272 12.623 1.00 46.47 258 ALA A O 1
ATOM 2070 N N . LYS A 1 259 ? -1.627 -23.951 11.264 1.00 45.72 259 LYS A N 1
ATOM 2071 C CA . LYS A 1 259 ? -2.108 -24.897 10.223 1.00 45.72 259 LYS A CA 1
ATOM 2072 C C . LYS A 1 259 ? -1.604 -26.344 10.372 1.00 45.72 259 LYS A C 1
ATOM 2074 O O . LYS A 1 259 ? -1.693 -27.132 9.436 1.00 45.72 259 LYS A O 1
ATOM 2079 N N . GLY A 1 260 ? -1.092 -26.723 11.545 1.00 42.94 260 GLY A N 1
ATOM 2080 C CA . GLY A 1 260 ? -0.351 -27.975 11.734 1.00 42.94 260 GLY A CA 1
ATOM 2081 C C . GLY A 1 260 ? -0.931 -29.002 12.710 1.00 42.94 260 GLY A C 1
ATOM 2082 O O . GLY A 1 260 ? -0.135 -29.733 13.291 1.00 42.94 260 GLY A O 1
ATOM 2083 N N . ARG A 1 261 ? -2.249 -29.090 12.957 1.00 47.06 261 ARG A N 1
ATOM 2084 C CA . ARG A 1 261 ? -2.820 -30.173 13.798 1.00 47.06 261 ARG A CA 1
ATOM 2085 C C . ARG A 1 261 ? -4.188 -30.679 13.324 1.00 47.06 261 ARG A C 1
ATOM 2087 O O . ARG A 1 261 ? -5.190 -30.544 14.010 1.00 47.06 261 ARG A O 1
ATOM 2094 N N . ARG A 1 262 ? -4.213 -31.364 12.180 1.00 44.34 262 ARG A N 1
ATOM 2095 C CA . ARG A 1 262 ? -5.152 -32.475 11.945 1.00 44.34 262 ARG A CA 1
ATOM 2096 C C . ARG A 1 262 ? -4.330 -33.705 11.581 1.00 44.34 262 ARG A C 1
ATOM 2098 O O . ARG A 1 262 ? -3.985 -33.915 10.425 1.00 44.34 262 ARG A O 1
ATOM 2105 N N . ARG A 1 263 ? -3.925 -34.474 12.596 1.00 41.88 263 ARG A N 1
ATOM 2106 C CA . ARG A 1 263 ? -3.336 -35.801 12.395 1.00 41.88 263 ARG A CA 1
ATOM 2107 C C . ARG A 1 263 ? -4.481 -36.800 12.281 1.00 41.88 263 ARG A C 1
ATOM 2109 O O . ARG A 1 263 ? -5.067 -37.163 13.293 1.00 41.88 263 ARG A O 1
ATOM 2116 N N . HIS A 1 264 ? -4.775 -37.234 11.061 1.00 37.72 264 HIS A N 1
ATOM 2117 C CA . HIS A 1 264 ? -5.390 -38.540 10.860 1.00 37.72 264 HIS A CA 1
ATOM 2118 C C . HIS A 1 264 ? -4.355 -39.609 11.226 1.00 37.72 264 HIS A C 1
ATOM 2120 O O . HIS A 1 264 ? -3.190 -39.519 10.833 1.00 37.72 264 HIS A O 1
ATOM 2126 N N . ALA A 1 265 ? -4.776 -40.578 12.034 1.00 46.53 265 ALA A N 1
ATOM 2127 C CA . ALA A 1 265 ? -3.985 -41.741 12.388 1.00 46.53 265 ALA A CA 1
ATOM 2128 C C . ALA A 1 265 ? -3.737 -42.588 11.131 1.00 46.53 265 ALA A C 1
ATOM 2130 O O . ALA A 1 265 ? -4.671 -43.148 10.564 1.00 46.53 265 ALA A O 1
ATOM 2131 N N . LEU A 1 266 ? -2.478 -42.676 10.704 1.00 42.12 266 LEU A N 1
ATOM 2132 C CA . LEU A 1 266 ? -2.009 -43.691 9.769 1.00 42.12 266 LEU A CA 1
ATOM 2133 C C . LEU A 1 266 ? -0.803 -44.404 10.386 1.00 42.12 266 LEU A C 1
ATOM 2135 O O . LEU A 1 266 ? 0.039 -43.792 11.045 1.00 42.12 266 LEU A O 1
ATOM 2139 N N . LEU A 1 267 ? -0.818 -45.719 10.195 1.00 43.31 267 LEU A N 1
ATOM 2140 C CA . LEU A 1 267 ? 0.036 -46.761 10.763 1.00 43.31 267 LEU A CA 1
ATOM 2141 C C . LEU A 1 267 ? 1.554 -46.499 10.628 1.00 43.31 267 LEU A C 1
ATOM 2143 O O . LEU A 1 267 ? 1.989 -45.770 9.734 1.00 43.31 267 LEU A O 1
ATOM 2147 N N . PRO A 1 268 ? 2.388 -47.112 11.492 1.00 41.59 268 PRO A N 1
ATOM 2148 C CA . PRO A 1 268 ? 3.825 -46.872 11.512 1.00 41.59 268 PRO A CA 1
ATOM 2149 C C . PRO A 1 268 ? 4.534 -47.602 10.362 1.00 41.59 268 PRO A C 1
ATOM 2151 O O . PRO A 1 268 ? 4.582 -48.828 10.326 1.00 41.59 268 PRO A O 1
ATOM 2154 N N . LEU A 1 269 ? 5.142 -46.840 9.449 1.00 40.66 269 LEU A N 1
ATOM 2155 C CA . LEU A 1 269 ? 6.117 -47.346 8.477 1.00 40.66 269 LEU A CA 1
ATOM 2156 C C . LEU A 1 269 ? 7.558 -47.228 9.019 1.00 40.66 269 LEU A C 1
ATOM 2158 O O . LEU A 1 269 ? 7.854 -46.324 9.811 1.00 40.66 269 LEU A O 1
ATOM 2162 N N . PRO A 1 270 ? 8.472 -48.130 8.609 1.00 43.09 270 PRO A N 1
ATOM 2163 C CA . PRO A 1 270 ? 9.780 -48.292 9.231 1.00 43.09 270 PRO A CA 1
ATOM 2164 C C . PRO A 1 270 ? 10.729 -47.125 8.926 1.00 43.09 270 PRO A C 1
ATOM 2166 O O . PRO A 1 270 ? 10.847 -46.634 7.802 1.00 43.09 270 PRO A O 1
ATOM 2169 N N . ARG A 1 271 ? 11.437 -46.682 9.969 1.00 40.28 271 ARG A N 1
ATOM 2170 C CA . ARG A 1 271 ? 12.391 -45.567 9.941 1.00 40.28 271 ARG A CA 1
ATOM 2171 C C . ARG A 1 271 ? 13.6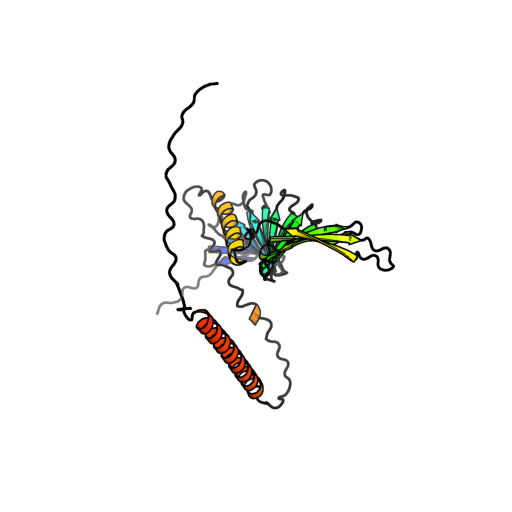82 -45.963 9.217 1.00 40.28 271 ARG A C 1
ATOM 2173 O O . ARG A 1 271 ? 14.515 -46.662 9.783 1.00 40.28 271 ARG A O 1
ATOM 2180 N N . HIS A 1 272 ? 13.912 -45.412 8.026 1.00 46.91 272 HIS A N 1
ATOM 2181 C CA . HIS A 1 272 ? 15.260 -45.291 7.459 1.00 46.91 272 HIS A CA 1
ATOM 2182 C C . HIS A 1 272 ? 15.908 -43.950 7.866 1.00 46.91 272 HIS A C 1
ATOM 2184 O O . HIS A 1 272 ? 15.248 -42.908 7.829 1.00 46.91 272 HIS A O 1
ATOM 2190 N N . PRO A 1 273 ? 17.205 -43.917 8.233 1.00 51.09 273 PRO A N 1
ATOM 2191 C CA . PRO A 1 273 ? 17.857 -42.700 8.708 1.00 51.09 273 PRO A CA 1
ATOM 2192 C C . PRO A 1 273 ? 18.212 -41.759 7.544 1.00 51.09 273 PRO A C 1
ATOM 2194 O O . PRO A 1 273 ? 19.230 -41.914 6.868 1.00 51.09 273 PRO A O 1
ATOM 2197 N N . LEU A 1 274 ? 17.417 -40.701 7.367 1.00 52.47 274 LEU A N 1
ATOM 2198 C CA . LEU A 1 274 ? 17.626 -39.613 6.393 1.00 52.47 274 LEU A CA 1
ATOM 2199 C C . LEU A 1 274 ? 18.899 -38.758 6.632 1.00 52.47 274 LEU A C 1
ATOM 2201 O O . LEU A 1 274 ? 19.157 -37.793 5.915 1.00 52.47 274 LEU A O 1
ATOM 2205 N N . GLY A 1 275 ? 19.750 -39.103 7.602 1.00 54.47 275 GLY A N 1
ATOM 2206 C CA . GLY A 1 275 ? 20.900 -38.282 8.001 1.00 54.47 275 GLY A CA 1
ATOM 2207 C C . GLY A 1 275 ? 22.198 -38.495 7.211 1.00 54.47 275 GLY A C 1
ATOM 2208 O O . GLY A 1 275 ? 23.063 -37.617 7.212 1.00 54.47 275 GLY A O 1
ATOM 2209 N N . VAL A 1 276 ? 22.390 -39.632 6.533 1.00 59.50 276 VAL A N 1
ATOM 2210 C CA . VAL A 1 276 ? 23.729 -40.000 6.015 1.00 59.50 276 VAL A CA 1
ATOM 2211 C C . VAL A 1 276 ? 24.030 -39.369 4.651 1.00 59.50 276 VAL A C 1
ATOM 2213 O O . VAL A 1 276 ? 25.129 -38.848 4.438 1.00 59.50 276 VAL A O 1
ATOM 2216 N N . ARG A 1 277 ? 23.056 -39.346 3.729 1.00 60.62 277 ARG A N 1
ATOM 2217 C CA . ARG A 1 277 ? 23.238 -38.745 2.392 1.00 60.62 277 ARG A CA 1
ATOM 2218 C C . ARG A 1 277 ? 23.367 -37.220 2.466 1.00 60.62 277 ARG A C 1
ATOM 2220 O O . ARG A 1 277 ? 24.264 -36.660 1.839 1.00 60.62 277 ARG A O 1
ATOM 2227 N N . ALA A 1 278 ? 22.571 -36.564 3.312 1.00 66.38 278 ALA A N 1
ATOM 2228 C CA . ALA A 1 278 ? 22.653 -35.119 3.530 1.00 66.38 278 ALA A CA 1
ATOM 2229 C C . ALA A 1 278 ? 24.021 -34.690 4.102 1.00 66.38 278 ALA A C 1
ATOM 2231 O O . ALA A 1 278 ? 24.638 -33.748 3.598 1.00 66.38 278 ALA A O 1
ATOM 2232 N N . ARG A 1 279 ? 24.560 -35.438 5.081 1.00 68.50 279 ARG A N 1
ATOM 2233 C CA . ARG A 1 279 ? 25.890 -35.173 5.663 1.00 68.50 279 ARG A CA 1
ATOM 2234 C C . ARG A 1 279 ? 27.027 -35.374 4.654 1.00 68.50 279 ARG A C 1
ATOM 2236 O O . ARG A 1 279 ? 27.962 -34.571 4.631 1.00 68.50 279 ARG A O 1
ATOM 2243 N N . LYS A 1 280 ? 26.950 -36.390 3.782 1.00 73.31 280 LYS A N 1
ATOM 2244 C CA . LYS A 1 280 ? 27.944 -36.596 2.707 1.00 73.31 280 LYS A CA 1
ATOM 2245 C C . LYS A 1 280 ? 27.919 -35.454 1.679 1.00 73.31 280 LYS A C 1
ATOM 2247 O O . LYS A 1 280 ? 28.980 -34.935 1.328 1.00 73.31 280 LYS A O 1
ATOM 2252 N N . SER A 1 281 ? 26.735 -34.993 1.273 1.00 73.62 281 SER A N 1
ATOM 2253 C CA . SER A 1 281 ? 26.587 -33.870 0.334 1.00 73.62 281 SER A CA 1
ATOM 2254 C C . SER A 1 281 ? 27.057 -32.532 0.919 1.00 73.62 281 SER A C 1
ATOM 2256 O O . SER A 1 281 ? 27.689 -31.742 0.215 1.00 73.62 281 SER A O 1
ATOM 2258 N N . ALA A 1 282 ? 26.825 -32.281 2.212 1.00 72.50 282 ALA A N 1
ATOM 2259 C CA . ALA A 1 282 ? 27.328 -31.086 2.895 1.00 72.50 282 ALA A CA 1
ATOM 2260 C C . ALA A 1 282 ? 28.867 -31.071 2.981 1.00 72.50 282 ALA A C 1
ATOM 2262 O O . ALA A 1 282 ? 29.499 -30.069 2.642 1.00 72.50 282 ALA A O 1
ATOM 2263 N N . ARG A 1 283 ? 29.493 -32.207 3.330 1.00 80.19 283 ARG A N 1
ATOM 2264 C CA . ARG A 1 283 ? 30.964 -32.337 3.366 1.00 80.19 283 ARG A CA 1
ATOM 2265 C C . ARG A 1 283 ? 31.606 -32.150 1.987 1.00 80.19 283 ARG A C 1
ATOM 2267 O O . ARG A 1 283 ? 32.666 -31.532 1.893 1.00 80.19 283 ARG A O 1
ATOM 2274 N N . LYS A 1 284 ? 30.967 -32.637 0.915 1.00 82.31 284 LYS A N 1
ATOM 2275 C CA . LYS A 1 284 ? 31.448 -32.439 -0.465 1.00 82.31 284 LYS A CA 1
ATOM 2276 C C . LYS A 1 284 ? 31.403 -3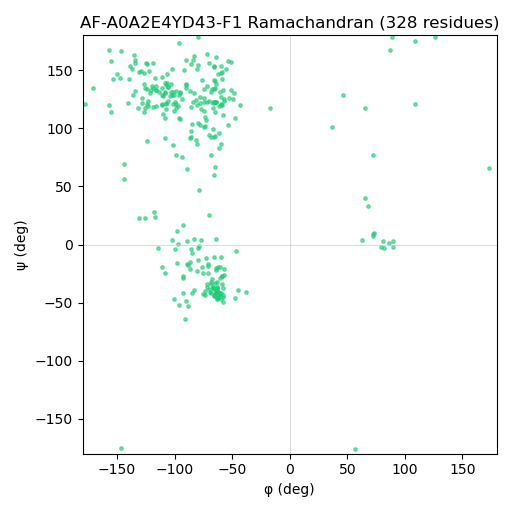0.959 -0.868 1.00 82.31 284 LYS A C 1
ATOM 2278 O O . LYS A 1 284 ? 32.396 -30.455 -1.387 1.00 82.31 284 LYS A O 1
ATOM 2283 N N . ARG A 1 285 ? 30.314 -30.244 -0.549 1.00 77.12 285 ARG A N 1
ATOM 2284 C CA . ARG A 1 285 ? 30.191 -28.794 -0.800 1.00 77.12 285 ARG A CA 1
ATOM 2285 C C . ARG A 1 285 ? 31.240 -27.975 -0.041 1.00 77.12 285 ARG A C 1
ATOM 2287 O O . ARG A 1 285 ? 31.904 -27.144 -0.650 1.00 77.12 285 ARG A O 1
ATOM 2294 N N . ALA A 1 286 ? 31.482 -28.284 1.235 1.00 81.12 286 ALA A N 1
ATOM 2295 C CA . ALA A 1 286 ? 32.499 -27.600 2.040 1.00 81.12 286 ALA A CA 1
ATOM 2296 C C . ALA A 1 286 ? 33.941 -27.795 1.521 1.00 81.12 286 ALA A C 1
ATOM 2298 O O . ALA A 1 286 ? 34.778 -26.903 1.651 1.00 81.12 286 ALA A O 1
ATOM 2299 N N . ARG A 1 287 ? 34.261 -28.948 0.913 1.00 84.38 287 ARG A N 1
ATOM 2300 C CA . ARG A 1 287 ? 35.583 -29.175 0.294 1.00 84.38 287 ARG A CA 1
ATOM 2301 C C . ARG A 1 287 ? 35.784 -28.344 -0.976 1.00 84.38 287 ARG A C 1
ATOM 2303 O O . ARG A 1 287 ? 36.884 -27.842 -1.197 1.00 84.38 287 ARG A O 1
ATOM 2310 N N . LEU A 1 288 ? 34.740 -28.187 -1.790 1.00 85.06 288 LEU A N 1
ATOM 2311 C CA . LEU A 1 288 ? 34.804 -27.405 -3.029 1.00 85.06 288 LEU A CA 1
ATOM 2312 C C . LEU A 1 288 ? 34.968 -25.906 -2.745 1.00 85.06 288 LEU A C 1
ATOM 2314 O O . LEU A 1 288 ? 35.814 -25.260 -3.362 1.00 85.06 288 LEU A O 1
ATOM 2318 N N . THR A 1 289 ? 34.249 -25.368 -1.755 1.00 82.88 289 THR A N 1
ATOM 2319 C CA . THR A 1 289 ? 34.361 -23.947 -1.380 1.00 82.88 289 THR A CA 1
ATOM 2320 C C . THR A 1 289 ? 35.730 -23.604 -0.790 1.00 82.88 289 THR A C 1
ATOM 2322 O O . THR A 1 289 ? 36.295 -22.566 -1.129 1.00 82.88 289 THR A O 1
ATOM 2325 N N . ARG A 1 290 ? 36.330 -24.499 0.011 1.00 85.25 290 ARG A N 1
ATOM 2326 C CA . ARG A 1 290 ? 37.700 -24.314 0.528 1.00 85.25 290 ARG A CA 1
ATOM 2327 C C . ARG A 1 290 ? 38.751 -24.257 -0.586 1.00 85.25 290 ARG A C 1
ATOM 2329 O O . ARG A 1 290 ? 39.643 -23.417 -0.522 1.00 85.25 290 ARG A O 1
ATOM 2336 N N . ARG A 1 291 ? 38.637 -25.099 -1.624 1.00 83.19 291 ARG A N 1
ATOM 2337 C CA . ARG A 1 291 ? 39.552 -25.066 -2.784 1.00 83.19 291 ARG A CA 1
ATOM 2338 C C . ARG A 1 291 ? 39.424 -23.770 -3.586 1.00 83.19 291 ARG A C 1
ATOM 2340 O O . ARG A 1 291 ? 40.444 -23.174 -3.921 1.00 83.19 291 ARG A O 1
ATOM 2347 N N . ALA A 1 292 ? 38.197 -23.308 -3.830 1.00 79.44 292 ALA A N 1
ATOM 2348 C CA . ALA A 1 292 ? 37.955 -22.043 -4.525 1.00 79.44 292 ALA A CA 1
ATOM 2349 C C . ALA A 1 292 ? 38.524 -20.843 -3.744 1.00 79.44 292 ALA A C 1
ATOM 2351 O O . ALA A 1 292 ? 39.165 -19.964 -4.321 1.00 79.44 292 ALA A O 1
ATOM 2352 N N . HIS A 1 293 ? 38.360 -20.837 -2.416 1.00 82.56 293 HIS A N 1
ATOM 2353 C CA . HIS A 1 293 ? 38.914 -19.791 -1.558 1.00 82.56 293 HIS A CA 1
ATOM 2354 C C . HIS A 1 293 ? 40.452 -19.788 -1.553 1.00 82.56 293 HIS A C 1
ATOM 2356 O O . HIS A 1 293 ? 41.065 -18.730 -1.689 1.00 82.56 293 HIS A O 1
ATOM 2362 N N . ALA A 1 294 ? 41.084 -20.965 -1.476 1.00 84.50 294 ALA A N 1
ATOM 2363 C CA . ALA A 1 294 ? 42.541 -21.097 -1.538 1.00 84.50 294 ALA A CA 1
ATOM 2364 C C . ALA A 1 294 ? 43.119 -20.626 -2.888 1.00 84.50 294 ALA A C 1
ATOM 2366 O O . ALA A 1 294 ? 44.113 -19.900 -2.914 1.00 84.50 294 ALA A O 1
ATOM 2367 N N . GLN A 1 295 ? 42.468 -20.960 -4.010 1.00 85.12 295 GLN A N 1
ATOM 2368 C CA . GLN A 1 295 ? 42.867 -20.467 -5.337 1.00 85.12 295 GLN A CA 1
ATOM 2369 C C . GLN A 1 295 ? 42.757 -18.941 -5.444 1.00 85.12 295 GLN A C 1
ATOM 2371 O O . GLN A 1 295 ? 43.655 -18.296 -5.989 1.00 85.12 295 GLN A O 1
ATOM 2376 N N . LYS A 1 296 ? 41.691 -18.350 -4.887 1.00 83.12 296 LYS A N 1
ATOM 2377 C CA . LYS A 1 296 ? 41.508 -16.893 -4.859 1.00 83.12 296 LYS A CA 1
ATOM 2378 C C . LYS A 1 296 ? 42.621 -16.206 -4.062 1.00 83.12 296 LYS A C 1
ATOM 2380 O O . LYS A 1 296 ? 43.211 -15.251 -4.560 1.00 83.12 296 LYS A O 1
ATOM 2385 N N . GLN A 1 297 ? 42.959 -16.727 -2.880 1.00 82.25 297 GLN A N 1
ATOM 2386 C CA . GLN A 1 297 ? 44.042 -16.189 -2.048 1.00 82.25 297 GLN A CA 1
ATOM 2387 C C . GLN A 1 297 ? 45.421 -16.301 -2.717 1.00 82.25 297 GLN A C 1
ATOM 2389 O O . GLN A 1 297 ? 46.220 -15.364 -2.645 1.00 82.25 297 GLN A O 1
ATOM 2394 N N . CYS A 1 298 ? 45.690 -17.410 -3.413 1.00 82.75 298 CYS A N 1
ATOM 2395 C CA . CYS A 1 298 ? 46.938 -17.605 -4.148 1.00 82.75 298 CYS A CA 1
ATOM 2396 C C . CYS A 1 298 ? 47.089 -16.572 -5.281 1.00 82.75 298 CYS A C 1
ATOM 2398 O O . CYS A 1 298 ? 48.101 -15.875 -5.340 1.00 82.75 298 CYS A O 1
ATOM 2400 N N . ARG A 1 299 ? 46.035 -16.355 -6.086 1.00 78.75 299 ARG A N 1
ATOM 2401 C CA . ARG A 1 299 ? 46.024 -15.318 -7.138 1.00 78.75 299 ARG A CA 1
ATOM 2402 C C . ARG A 1 299 ? 46.269 -13.916 -6.585 1.00 78.75 299 ARG A C 1
ATOM 2404 O O . ARG A 1 299 ? 47.059 -13.168 -7.151 1.00 78.75 299 ARG A O 1
ATOM 2411 N N . THR A 1 300 ? 45.643 -13.568 -5.460 1.00 76.12 300 THR A N 1
ATOM 2412 C CA . THR A 1 300 ? 45.847 -12.250 -4.837 1.00 76.12 300 THR A CA 1
ATOM 2413 C C . THR A 1 300 ? 47.255 -12.057 -4.275 1.00 76.12 300 THR A C 1
ATOM 2415 O O . THR A 1 300 ? 47.743 -10.931 -4.264 1.00 76.12 300 THR A O 1
ATOM 2418 N N . ARG A 1 301 ? 47.928 -13.130 -3.832 1.00 73.38 301 ARG A N 1
ATOM 2419 C CA . ARG A 1 301 ? 49.330 -13.062 -3.388 1.00 73.38 301 ARG A CA 1
ATOM 2420 C C . ARG A 1 301 ? 50.291 -12.904 -4.562 1.00 73.38 301 ARG A C 1
ATOM 2422 O O . ARG A 1 301 ? 51.169 -12.055 -4.486 1.00 73.38 301 ARG A O 1
ATOM 2429 N N . CYS A 1 302 ? 50.092 -13.642 -5.655 1.00 75.00 302 CYS A N 1
ATOM 2430 C CA . CYS A 1 302 ? 50.916 -13.497 -6.859 1.00 75.00 302 CYS A CA 1
ATOM 2431 C C . CYS A 1 302 ? 50.783 -12.101 -7.489 1.00 75.00 302 CYS A C 1
ATOM 2433 O O . CYS A 1 302 ? 51.775 -11.544 -7.938 1.00 75.00 302 CYS A O 1
ATOM 2435 N N . ALA A 1 303 ? 49.589 -11.501 -7.455 1.00 69.44 303 ALA A N 1
ATOM 2436 C CA . ALA A 1 303 ?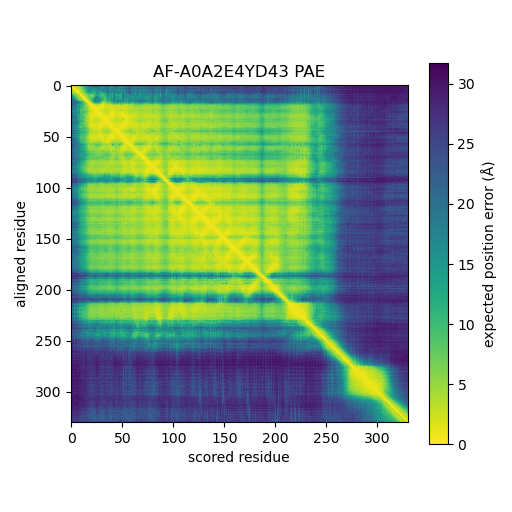 49.362 -10.147 -7.968 1.00 69.44 303 ALA A CA 1
ATOM 2437 C C . ALA A 1 303 ? 49.993 -9.030 -7.110 1.00 69.44 303 ALA A C 1
ATOM 2439 O O . ALA A 1 303 ? 50.122 -7.905 -7.579 1.00 69.44 303 ALA A O 1
ATOM 2440 N N . ARG A 1 304 ? 50.367 -9.319 -5.855 1.00 66.19 304 ARG A N 1
ATOM 2441 C CA . ARG A 1 304 ? 51.011 -8.364 -4.935 1.00 66.19 304 ARG A CA 1
ATOM 2442 C C . ARG A 1 304 ? 52.521 -8.566 -4.804 1.00 66.19 304 ARG A C 1
ATOM 2444 O O . ARG A 1 304 ? 53.141 -7.878 -3.996 1.00 66.19 304 ARG A O 1
ATOM 2451 N N . ALA A 1 305 ? 53.115 -9.493 -5.554 1.00 59.22 305 ALA A N 1
ATOM 2452 C CA . ALA A 1 305 ? 54.564 -9.624 -5.582 1.00 59.22 305 ALA A CA 1
ATOM 2453 C C . ALA A 1 305 ? 55.166 -8.335 -6.182 1.00 59.22 305 ALA A C 1
ATOM 2455 O O . ALA A 1 305 ? 54.786 -7.956 -7.291 1.00 59.22 305 ALA A O 1
ATOM 2456 N N . PRO A 1 306 ? 56.054 -7.628 -5.462 1.00 56.50 306 PRO A N 1
ATOM 2457 C CA . PRO A 1 306 ? 56.628 -6.385 -5.951 1.00 56.50 306 PRO A CA 1
ATOM 2458 C C . PRO A 1 306 ? 57.516 -6.679 -7.161 1.00 56.50 306 PRO A C 1
ATOM 2460 O O . PRO A 1 306 ? 58.484 -7.433 -7.070 1.00 56.50 306 PRO A O 1
ATOM 2463 N N . THR A 1 307 ? 57.206 -6.060 -8.297 1.00 59.44 307 THR A N 1
ATOM 2464 C CA . THR A 1 307 ? 58.097 -5.985 -9.458 1.00 59.44 307 THR A CA 1
ATOM 2465 C C . THR A 1 307 ? 59.289 -5.092 -9.114 1.00 59.44 307 THR A C 1
ATOM 2467 O O . THR A 1 307 ? 59.346 -3.928 -9.502 1.00 59.44 307 THR A O 1
ATOM 2470 N N . GLN A 1 308 ? 60.246 -5.617 -8.348 1.00 58.75 308 GLN A N 1
ATOM 2471 C CA . GLN A 1 308 ? 61.580 -5.035 -8.246 1.00 58.75 308 GLN A CA 1
ATOM 2472 C C . GLN A 1 308 ? 62.395 -5.481 -9.460 1.00 58.75 308 GLN A C 1
ATOM 2474 O O . GLN A 1 308 ? 63.097 -6.486 -9.413 1.00 58.75 308 GLN A O 1
ATOM 2479 N N . ALA A 1 309 ? 62.296 -4.744 -10.564 1.00 56.94 309 ALA A N 1
ATOM 2480 C CA . ALA A 1 309 ? 63.310 -4.799 -11.609 1.00 56.94 309 ALA A CA 1
ATOM 2481 C C . ALA A 1 309 ? 63.315 -3.520 -12.458 1.00 56.94 309 ALA A C 1
ATOM 2483 O O . ALA A 1 309 ? 62.354 -3.220 -13.158 1.00 56.94 309 ALA A O 1
ATOM 2484 N N . LYS A 1 310 ? 64.480 -2.860 -12.444 1.00 57.22 310 LYS A N 1
ATOM 2485 C CA . LYS A 1 310 ? 65.015 -1.945 -13.466 1.00 57.22 310 LYS A CA 1
ATOM 2486 C C . LYS A 1 310 ? 64.356 -0.565 -13.598 1.00 57.22 310 LYS A C 1
ATOM 2488 O O . LYS A 1 310 ? 63.722 -0.254 -14.600 1.00 57.22 310 LYS A O 1
ATOM 2493 N N . ALA A 1 311 ? 64.689 0.328 -12.666 1.00 47.06 311 ALA A N 1
ATOM 2494 C CA . ALA A 1 311 ? 64.829 1.747 -12.989 1.00 47.06 311 ALA A CA 1
ATOM 2495 C C . ALA A 1 311 ? 66.266 1.988 -13.482 1.00 47.06 311 ALA A C 1
ATOM 2497 O O . ALA A 1 311 ? 67.187 2.180 -12.692 1.00 47.06 311 ALA A O 1
ATOM 2498 N N . ALA A 1 312 ? 66.458 1.895 -14.799 1.00 48.38 312 ALA A N 1
ATOM 2499 C CA . ALA A 1 312 ? 67.674 2.343 -15.458 1.00 48.38 312 ALA A CA 1
ATOM 2500 C C . ALA A 1 312 ? 67.646 3.873 -15.601 1.00 48.38 312 ALA A C 1
ATOM 2502 O O . ALA A 1 312 ? 66.690 4.458 -16.109 1.00 48.38 312 ALA A O 1
ATOM 2503 N N . THR A 1 313 ? 68.726 4.471 -15.122 1.00 54.22 313 THR A N 1
ATOM 2504 C CA . THR A 1 313 ? 69.291 5.798 -15.368 1.00 54.22 313 THR A CA 1
ATOM 2505 C C . THR A 1 313 ? 68.764 6.501 -16.629 1.00 54.22 313 THR A C 1
ATOM 2507 O O . THR A 1 313 ? 69.012 6.058 -17.749 1.00 54.22 313 THR A O 1
ATOM 2510 N N . ARG A 1 314 ? 68.100 7.654 -16.466 1.00 44.31 314 ARG A N 1
ATOM 2511 C CA . ARG A 1 314 ? 67.856 8.613 -17.558 1.00 44.31 314 ARG A CA 1
ATOM 2512 C C . ARG A 1 314 ? 68.371 9.994 -17.155 1.00 44.31 314 ARG A C 1
ATOM 2514 O O . ARG A 1 314 ? 67.924 10.568 -16.169 1.00 44.31 314 ARG A O 1
ATOM 2521 N N . CYS A 1 315 ? 69.349 10.471 -17.923 1.00 43.84 315 CYS A N 1
ATOM 2522 C CA . CYS A 1 315 ? 70.071 11.729 -17.753 1.00 43.84 315 CYS A CA 1
ATOM 2523 C C . CYS A 1 315 ? 69.166 12.977 -17.810 1.00 43.84 315 CYS A C 1
ATOM 2525 O O . CYS A 1 315 ? 68.154 12.969 -18.517 1.00 43.84 315 CYS A O 1
ATOM 2527 N N . PRO A 1 316 ? 69.567 14.084 -17.157 1.00 50.81 316 PRO A N 1
ATOM 2528 C CA . PRO A 1 316 ? 68.858 15.352 -17.232 1.00 50.81 316 PRO A CA 1
ATOM 2529 C C . PRO A 1 316 ? 69.172 16.059 -18.558 1.00 50.81 316 PRO A C 1
ATOM 2531 O O . PRO A 1 316 ? 70.325 16.357 -18.866 1.00 50.81 316 PRO A O 1
ATOM 2534 N N . ARG A 1 317 ? 68.137 16.344 -19.357 1.00 48.09 317 ARG A N 1
ATOM 2535 C CA . ARG A 1 317 ? 68.243 17.213 -20.536 1.00 48.09 317 ARG A CA 1
ATOM 2536 C C . ARG A 1 317 ? 67.831 18.628 -20.134 1.00 48.09 317 ARG A C 1
ATOM 2538 O O . ARG A 1 317 ? 66.656 18.890 -19.888 1.00 48.09 317 ARG A O 1
ATOM 2545 N N . LEU A 1 318 ? 68.827 19.509 -20.068 1.00 50.88 318 LEU A N 1
ATOM 2546 C CA . LEU A 1 318 ? 68.699 20.961 -19.960 1.00 50.88 318 LEU A CA 1
ATOM 2547 C C . LEU A 1 318 ? 67.693 21.490 -20.997 1.00 50.88 318 LEU A C 1
ATOM 2549 O O . LEU A 1 318 ? 67.797 21.167 -22.183 1.00 50.88 318 LEU A O 1
ATOM 2553 N N . ARG A 1 319 ? 66.737 22.321 -20.564 1.00 52.53 319 ARG A N 1
ATOM 2554 C CA . ARG A 1 319 ? 65.959 23.188 -21.459 1.00 52.53 319 ARG A CA 1
ATOM 2555 C C . ARG A 1 319 ? 66.349 24.647 -21.214 1.00 52.53 319 ARG A C 1
ATOM 2557 O O . ARG A 1 319 ? 66.441 25.045 -20.055 1.00 52.53 319 ARG A O 1
ATOM 2564 N N . PRO A 1 320 ? 66.577 25.429 -22.282 1.00 51.53 320 PRO A N 1
ATOM 2565 C CA . PRO A 1 320 ? 66.993 26.815 -22.175 1.00 51.53 320 PRO A CA 1
ATOM 2566 C C . PRO A 1 320 ? 65.816 27.713 -21.793 1.00 51.53 320 PRO A C 1
ATOM 2568 O O . PRO A 1 320 ? 64.692 27.543 -22.274 1.00 51.53 320 PRO A O 1
ATOM 2571 N N . SER A 1 321 ? 66.117 28.694 -20.949 1.00 52.84 321 SER A N 1
ATOM 2572 C CA . SER A 1 321 ? 65.300 29.872 -20.700 1.00 52.84 321 SER A CA 1
ATOM 2573 C C . SER A 1 321 ? 65.123 30.664 -21.997 1.00 52.84 321 SER A C 1
ATOM 2575 O O . SER A 1 321 ? 66.089 30.955 -22.704 1.00 52.84 321 SER A O 1
ATOM 2577 N N . LYS A 1 322 ? 63.881 31.040 -22.316 1.00 54.09 322 LYS A N 1
ATOM 2578 C CA . LYS A 1 322 ? 63.619 32.143 -23.242 1.00 54.09 322 LYS A CA 1
ATOM 2579 C C . LYS A 1 322 ? 62.763 33.190 -22.553 1.00 54.09 322 LYS A C 1
ATOM 2581 O O . LYS A 1 322 ? 61.668 32.924 -22.068 1.00 54.09 322 LYS A O 1
ATOM 2586 N N . SER A 1 323 ? 63.383 34.356 -22.496 1.00 49.84 323 SER A N 1
ATOM 2587 C CA . SER A 1 323 ? 62.925 35.640 -22.017 1.00 49.84 323 SER A CA 1
ATOM 2588 C C . SER A 1 323 ? 61.802 36.222 -22.875 1.00 49.84 323 SER A C 1
ATOM 2590 O O . SER A 1 323 ? 61.763 35.983 -24.079 1.00 49.84 323 SER A O 1
ATOM 2592 N N . SER A 1 324 ? 60.985 37.043 -22.210 1.00 54.78 324 SER A N 1
ATOM 2593 C CA . SER A 1 324 ? 60.384 38.306 -22.665 1.00 54.78 324 SER A CA 1
ATOM 2594 C C . SER A 1 324 ? 59.731 38.386 -24.056 1.00 54.78 324 SER A C 1
ATOM 2596 O O . SER A 1 324 ? 60.376 38.238 -25.089 1.00 54.78 324 SER A O 1
ATOM 2598 N N . LYS A 1 325 ? 58.484 38.875 -24.083 1.00 50.94 325 LYS A N 1
ATOM 2599 C CA . LYS A 1 325 ? 58.199 40.223 -24.607 1.00 50.94 325 LYS A CA 1
ATOM 2600 C C . LYS A 1 325 ? 56.758 40.664 -24.343 1.00 50.94 325 LYS A C 1
ATOM 2602 O O . LYS A 1 325 ? 55.800 39.935 -24.557 1.00 50.94 325 LYS A O 1
ATOM 2607 N N . SER A 1 326 ? 56.692 41.904 -23.885 1.00 54.66 326 SER A N 1
ATOM 2608 C CA . SER A 1 326 ? 55.581 42.847 -23.843 1.00 54.66 326 SER A CA 1
ATOM 2609 C C . SER A 1 326 ? 55.011 43.185 -25.226 1.00 54.66 326 SER A C 1
ATOM 2611 O O . SER A 1 326 ? 55.775 43.325 -26.181 1.00 54.66 326 SER A O 1
ATOM 2613 N N . SER A 1 327 ? 53.708 43.446 -25.308 1.00 51.91 327 SER A N 1
ATOM 2614 C CA . SER A 1 327 ? 53.063 44.549 -26.063 1.00 51.91 327 SER A CA 1
ATOM 2615 C C . SER A 1 327 ? 51.549 44.455 -25.802 1.00 51.91 327 SER A C 1
ATOM 2617 O O . SER A 1 327 ? 51.010 43.357 -25.799 1.00 51.91 327 SER A O 1
ATOM 2619 N N . PHE A 1 328 ? 50.886 45.474 -25.247 1.00 50.88 328 PHE A N 1
ATOM 2620 C CA . PHE A 1 328 ? 50.435 46.739 -25.854 1.00 50.88 328 PHE A CA 1
ATOM 2621 C C . PHE A 1 328 ? 49.369 46.574 -26.949 1.00 50.88 328 PHE A C 1
ATOM 2623 O O . PHE A 1 328 ? 49.675 46.073 -28.024 1.00 50.88 328 PHE A O 1
ATOM 2630 N N . GLY A 1 329 ? 48.189 47.153 -26.685 1.00 55.72 329 GLY A N 1
ATOM 2631 C CA . GLY A 1 329 ? 47.392 47.884 -27.677 1.00 55.72 329 GLY A CA 1
ATOM 2632 C C . GLY A 1 329 ? 46.099 47.220 -28.152 1.00 55.72 329 GLY A C 1
ATOM 2633 O O . GLY A 1 329 ? 46.145 46.150 -28.751 1.00 55.72 329 GLY A O 1
ATOM 2634 N N . GLY A 1 330 ? 44.977 47.920 -27.950 1.00 53.12 330 GLY A N 1
ATOM 2635 C CA . GLY A 1 330 ? 43.671 47.642 -28.550 1.00 53.12 330 GLY A CA 1
ATOM 2636 C C . GLY A 1 330 ? 42.533 48.168 -27.702 1.00 53.12 330 GLY A C 1
ATOM 2637 O O . GLY A 1 330 ? 41.783 47.306 -27.205 1.00 53.12 330 GLY A O 1
#

Radius of gyration: 33.78 Å; Cα contacts (8 Å, |Δi|>4): 463; chains: 1; bounding box: 106×96×94 Å

Nearest PDB structures (foldseek):
  8qja-assembly1_A  TM=2.454E-01  e=5.166E-05  Advenella mimigardefordensis DPN7
  2ol8-assembly1_O  TM=3.502E-01  e=6.281E-02  Borreliella burgdorferi
  7sqc-assembly1_9E  TM=2.135E-01  e=4.110E-02  Chlamydomonas reinhardtii
  7sqc-assembly1_9F  TM=2.270E-01  e=1.012E-01  Chlamydomonas reinhardtii
  7dmo-assembly1_B-2  TM=2.148E-01  e=2.309E+00  Pyrenochaetopsis sp.

Foldseek 3Di:
DDDDDDPDFDFPCPVVARWTWTQDPQRWIWIAHPQQKIWIWDDDPVQTDTQWIAHNVSQWIWGWDDGPQQIETQWIAHNQRKIWGAFADPPPSYYHAGAWIQGPQRKIWGWDDDRVWIAGQWIQGPQRKMWGWDDTRPPTDTQWIQDQVQRKIFGWDQDPVRDIDGQWIQRLQQQKIKGWDWDQDPDDPRDIDTDDIDIDGHPNDPPPSPDDGVVNVVVVSVVVSVVSVVVVCPPPPDDDDPPPPVVPPPCPPPVVPPVPDDDDDDDDDDDDDPPPVVVVVVVVVVVVVVVVVVVVVVVVVVVPDDPPDDPDDDDDDDDDDDDDDDDDDD